Protein AF-A0A7R9XQW8-F1 (afdb_monomer)

InterPro domains:
  IPR003307 W2 domain [PF02020] (157-240)
  IPR003307 W2 domain [PS51363] (75-240)
  IPR003307 W2 domain [SM00515] (144-237)
  IPR016024 Armadillo-type fold [SSF48371] (122-235)

Mean predicted aligned error: 16.7 Å

Radius of gyration: 32.91 Å; Cα contacts (8 Å, |Δi|>4): 194; chains: 1; bounding box: 52×106×67 Å

Nearest PDB structures (foldseek):
  2ful-assembly2_B  TM=7.346E-01  e=1.668E-03  Saccharomyces cerevisiae
  8suy-assembly1_A  TM=6.085E-01  e=4.862E-01  Homo sapiens
  8by6-assembly1_A  TM=5.607E-01  e=1.430E+00  Homo sapiens
  3fex-assembly1_A  TM=5.852E-01  e=4.205E+00  Homo sapiens
  2pfd-assembly1_A  TM=1.548E-01  e=9.333E+00  Rattus norvegicus

Foldseek 3Di:
DDDDDDDDDDDDDDDDDDDDDDDDDDDDDDDDDDDPPPDPPPPPCPVVVVVVVVCVVVVVVVVVVVLVVLCVVLPLDPCLPPPDLPVLLVVLLVVCVPDPLLVSLVVLPDCVSPDPDLLVSLLSLCSSQDDLVDDVLVSCVVCVSNLCSSQVDLLNLLSNLLSLLCCCRRGNVVCLLVLLSVVVSCVVSVNHDLVSVLVSLPDLCSNVVVVDHSSSSPSSSVSNVVVNVVSVVVVVVVPD

Organism: NCBI:txid242159

pLDDT: mean 72.49, std 23.47, range [28.39, 95.38]

Secondary structure (DSSP, 8-state):
--------------------------------------------THHHHHHHHHHHHHHHHHHHHHHHHHHHHTT-----------HHHHHHHHHHTTS-HHHHHHHHTSTTT--S-HHHHHHHHHHHHS-SSS-HHHHHHHHHHHHHHH--SHHHHHHHHHHHHHHHHHT-GGGGGGHHHHHHHHHHTTSS-HHHHHHHHH-TTGGGGGT--HHHHHHHHHHHHHHHHHHHHHHHHTT-

Structure (mmCIF, N/CA/C/O backbone):
data_AF-A0A7R9XQW8-F1
#
_entry.id   AF-A0A7R9XQW8-F1
#
loop_
_atom_site.group_PDB
_atom_site.id
_atom_site.type_symbol
_atom_site.label_atom_id
_atom_site.label_alt_id
_atom_site.label_comp_id
_atom_site.label_asym_id
_atom_site.label_entity_id
_atom_site.label_seq_id
_atom_site.pdbx_PDB_ins_code
_atom_site.Cartn_x
_atom_site.Cartn_y
_atom_site.Cartn_z
_atom_site.occupancy
_atom_site.B_iso_or_equiv
_atom_site.auth_seq_id
_atom_site.auth_comp_id
_atom_site.auth_asym_id
_atom_site.auth_atom_id
_atom_site.pdbx_PDB_model_num
ATOM 1 N N . GLU A 1 1 ? 1.878 56.767 -50.837 1.00 35.06 1 GLU A N 1
ATOM 2 C CA . GLU A 1 1 ? 1.277 58.076 -51.195 1.00 35.06 1 GLU A CA 1
ATOM 3 C C . GLU A 1 1 ? -0.078 58.235 -50.512 1.00 35.06 1 GLU A C 1
ATOM 5 O O . GLU A 1 1 ? -0.664 57.206 -50.234 1.00 35.06 1 GLU A O 1
ATOM 10 N N . LYS A 1 2 ? -0.550 59.486 -50.327 1.00 34.81 2 LYS A N 1
ATOM 11 C CA . LYS A 1 2 ? -1.959 59.953 -50.178 1.00 34.81 2 LYS A CA 1
ATOM 12 C C . LYS A 1 2 ? -2.877 59.255 -49.127 1.00 34.81 2 LYS A C 1
ATOM 14 O O . LYS A 1 2 ? -3.064 58.055 -49.165 1.00 34.81 2 LYS A O 1
ATOM 19 N N . LYS A 1 3 ? -3.390 59.990 -48.116 1.00 36.09 3 LYS A N 1
ATOM 20 C CA . LYS A 1 3 ? -4.682 60.755 -48.095 1.00 36.09 3 LYS A CA 1
ATOM 21 C C . LYS A 1 3 ? -5.892 59.783 -47.975 1.00 36.09 3 LYS A C 1
ATOM 23 O O . LYS A 1 3 ? -5.973 58.877 -48.780 1.00 36.09 3 LYS A O 1
ATOM 28 N N . GLU A 1 4 ? -6.813 59.858 -47.000 1.00 42.78 4 GLU A N 1
ATOM 29 C CA . GLU A 1 4 ? -7.744 60.969 -46.705 1.00 42.78 4 GLU A CA 1
ATOM 30 C C . GLU A 1 4 ? -8.521 60.843 -45.353 1.00 42.78 4 GLU A C 1
ATOM 32 O O . GLU A 1 4 ? -8.766 59.743 -44.883 1.00 42.78 4 GLU A O 1
ATOM 37 N N . LYS A 1 5 ? -8.891 62.010 -44.775 1.00 40.22 5 LYS A N 1
ATOM 38 C CA . LYS A 1 5 ? -10.179 62.467 -44.150 1.00 40.22 5 LYS A CA 1
ATOM 39 C C . LYS A 1 5 ? -11.128 61.497 -43.380 1.00 40.22 5 LYS A C 1
ATOM 41 O O . LYS A 1 5 ? -11.460 60.447 -43.900 1.00 40.22 5 LYS A O 1
ATOM 46 N N . LYS A 1 6 ? -11.605 61.814 -42.147 1.00 37.00 6 LYS A N 1
ATOM 47 C CA . LYS A 1 6 ? -12.617 62.841 -41.675 1.00 37.00 6 LYS A CA 1
ATOM 48 C C . LYS A 1 6 ? -14.075 62.321 -41.858 1.00 37.00 6 LYS A C 1
ATOM 50 O O . LYS A 1 6 ? -14.392 61.953 -42.975 1.00 37.00 6 LYS A O 1
ATOM 55 N N . GLU A 1 7 ? -14.963 62.167 -40.855 1.00 36.59 7 GLU A N 1
ATOM 56 C CA . GLU A 1 7 ? -15.842 63.121 -40.093 1.00 36.59 7 GLU A CA 1
ATOM 57 C C . GLU A 1 7 ? -16.551 62.335 -38.942 1.00 36.59 7 GLU A C 1
ATOM 59 O O . GLU A 1 7 ? -16.686 61.127 -39.079 1.00 36.59 7 GLU A O 1
ATOM 64 N N . LYS A 1 8 ? -16.900 62.820 -37.729 1.00 32.62 8 LYS A N 1
ATOM 65 C CA . LYS A 1 8 ? -17.682 63.969 -37.172 1.00 32.62 8 LYS A CA 1
ATOM 66 C C . LYS A 1 8 ? -19.233 63.824 -37.149 1.00 32.62 8 LYS A C 1
ATOM 68 O O . LYS A 1 8 ? -19.870 64.129 -38.152 1.00 32.62 8 LYS A O 1
ATOM 73 N N . LYS A 1 9 ? -19.819 63.607 -35.949 1.00 31.62 9 LYS A N 1
ATOM 74 C CA . LYS A 1 9 ? -21.016 64.287 -35.347 1.00 31.62 9 LYS A CA 1
ATOM 75 C C . LYS A 1 9 ? -21.176 63.847 -33.861 1.00 31.62 9 LYS A C 1
ATOM 77 O O . LYS A 1 9 ? -20.866 62.698 -33.590 1.00 31.62 9 LYS A O 1
ATOM 82 N N . GLU A 1 10 ? -21.369 64.708 -32.841 1.00 30.05 10 GLU A N 1
ATOM 83 C CA . GLU A 1 10 ? -22.562 65.530 -32.453 1.00 30.05 10 GLU A CA 1
ATOM 84 C C . GLU A 1 10 ? -23.771 64.634 -32.068 1.00 30.05 10 GLU A C 1
ATOM 86 O O . GLU A 1 10 ? -24.041 63.700 -32.815 1.00 30.05 10 GLU A O 1
ATOM 91 N N . LYS A 1 11 ? -24.555 64.820 -30.984 1.00 29.20 11 LYS A N 1
ATOM 92 C CA . LYS A 1 11 ? -24.907 65.990 -30.125 1.00 29.20 11 LYS A CA 1
ATOM 93 C C . LYS A 1 11 ? -25.645 65.471 -28.847 1.00 29.20 11 LYS A C 1
ATOM 95 O O . LYS A 1 11 ? -26.125 64.342 -28.911 1.00 29.20 11 LYS A O 1
ATOM 100 N N . THR A 1 12 ? -25.758 66.138 -27.685 1.00 28.58 12 THR A N 1
ATOM 101 C CA . THR A 1 12 ? -26.791 67.129 -27.203 1.00 28.58 12 THR A CA 1
ATOM 102 C C . THR A 1 12 ? -26.648 67.097 -25.648 1.00 28.58 12 THR A C 1
ATOM 104 O O . THR A 1 12 ? -26.440 65.997 -25.141 1.00 28.58 12 THR A O 1
ATOM 107 N N . ASP A 1 13 ? -26.467 68.183 -24.874 1.00 28.39 13 ASP A N 1
ATOM 108 C CA . ASP A 1 13 ? -27.486 69.123 -24.321 1.00 28.39 13 ASP A CA 1
ATOM 109 C C . ASP A 1 13 ? -28.687 68.383 -23.664 1.00 28.39 13 ASP A C 1
ATOM 111 O O . ASP A 1 13 ? -29.192 67.434 -24.260 1.00 28.39 13 ASP A O 1
ATOM 115 N N . ASP A 1 14 ? -29.245 68.730 -22.494 1.00 29.25 14 ASP A N 1
ATOM 116 C CA . ASP A 1 14 ? -29.020 69.782 -21.472 1.00 29.25 14 ASP A CA 1
ATOM 117 C C . ASP A 1 14 ? -29.870 69.408 -20.219 1.00 29.25 14 ASP A C 1
ATOM 119 O O . ASP A 1 14 ? -30.918 68.798 -20.428 1.00 29.25 14 ASP A O 1
ATOM 123 N N . ASP A 1 15 ? -29.439 69.707 -18.977 1.00 31.86 15 ASP A N 1
ATOM 124 C CA . ASP A 1 15 ? -30.287 70.106 -17.811 1.00 31.86 15 ASP A CA 1
ATOM 125 C C . ASP A 1 15 ? -29.434 70.319 -16.528 1.00 31.86 15 ASP A C 1
ATOM 127 O O . ASP A 1 15 ? -28.489 69.577 -16.250 1.00 31.86 15 ASP A O 1
ATOM 131 N N . ALA A 1 16 ? -29.791 71.316 -15.716 1.00 29.80 16 ALA A N 1
ATOM 132 C CA . ALA A 1 16 ? -29.213 71.654 -14.399 1.00 29.80 16 ALA A CA 1
ATOM 133 C C . ALA A 1 16 ? -30.374 72.129 -13.473 1.00 29.80 16 ALA A C 1
ATOM 135 O O . ALA A 1 16 ? -31.521 71.986 -13.894 1.00 29.80 16 ALA A O 1
ATOM 136 N N . PRO A 1 17 ? -30.202 72.785 -12.297 1.00 46.72 17 PRO A N 1
ATOM 137 C CA . PRO A 1 17 ? -29.051 72.972 -11.394 1.00 46.72 17 PRO A CA 1
ATOM 138 C C . PRO A 1 17 ? -29.414 72.727 -9.888 1.00 46.72 17 PRO A C 1
ATOM 140 O O . PRO A 1 17 ? -30.501 72.244 -9.589 1.00 46.72 17 PRO A O 1
ATOM 143 N N . ALA A 1 18 ? -28.554 73.199 -8.959 1.00 29.17 18 ALA A N 1
ATOM 144 C CA . ALA A 1 18 ? -28.833 73.467 -7.522 1.00 29.17 18 ALA A CA 1
ATOM 145 C C . ALA A 1 18 ? -29.045 72.211 -6.622 1.00 29.17 18 ALA A C 1
ATOM 147 O O . ALA A 1 18 ? -29.408 71.155 -7.119 1.00 29.17 18 ALA A O 1
ATOM 148 N N . GLU A 1 19 ? -28.804 72.145 -5.305 1.00 32.59 19 GLU A N 1
ATOM 149 C CA . GLU A 1 19 ? -28.314 73.028 -4.217 1.00 32.59 19 GLU A CA 1
ATOM 150 C C . GLU A 1 19 ? -27.405 72.164 -3.294 1.00 32.59 19 GLU A C 1
ATOM 152 O O . GLU A 1 19 ? -27.526 70.941 -3.324 1.00 32.59 19 GLU A O 1
ATOM 157 N N . ALA A 1 20 ? -26.554 72.634 -2.371 1.00 33.59 20 ALA A N 1
ATOM 158 C CA . ALA A 1 20 ? -25.870 73.910 -2.087 1.00 33.59 20 ALA A CA 1
ATOM 159 C C . ALA A 1 20 ? -24.799 73.622 -0.992 1.00 33.59 20 ALA A C 1
ATOM 161 O O . ALA A 1 20 ? -24.906 72.602 -0.308 1.00 33.59 20 ALA A O 1
ATOM 162 N N . GLY A 1 21 ? -23.788 74.482 -0.772 1.00 31.05 21 GLY A N 1
ATOM 163 C CA . GLY A 1 21 ? -22.757 74.188 0.245 1.00 31.05 21 GLY A CA 1
ATOM 164 C C . GLY A 1 21 ? -21.550 75.128 0.316 1.00 31.05 21 GLY A C 1
ATOM 165 O O . GLY A 1 21 ? -20.463 74.742 -0.082 1.00 31.05 21 GLY A O 1
ATOM 166 N N . ASP A 1 22 ? -21.782 76.319 0.869 1.00 29.89 22 ASP A N 1
ATOM 167 C CA . ASP A 1 22 ? -20.822 77.248 1.490 1.00 29.89 22 ASP A CA 1
ATOM 168 C C . ASP A 1 22 ? -19.562 77.705 0.721 1.00 29.89 22 ASP A C 1
ATOM 170 O O . ASP A 1 22 ? -18.616 76.965 0.455 1.00 29.89 22 ASP A O 1
ATOM 174 N N . ALA A 1 23 ? -19.515 79.015 0.476 1.00 32.12 23 ALA A N 1
ATOM 175 C CA . ALA A 1 23 ? -18.288 79.741 0.206 1.00 32.12 23 ALA A CA 1
ATOM 176 C C . ALA A 1 23 ? -18.082 80.767 1.322 1.00 32.12 23 ALA A C 1
ATOM 178 O O . ALA A 1 23 ? -18.916 81.657 1.500 1.00 32.12 23 ALA A O 1
ATOM 179 N N . SER A 1 24 ? -16.927 80.730 1.983 1.00 33.44 24 SER A N 1
ATOM 180 C CA . SER A 1 24 ? -16.401 81.908 2.663 1.00 33.44 24 SER A CA 1
ATOM 181 C C . SER A 1 24 ? -14.887 81.969 2.529 1.00 33.44 24 SER A C 1
ATOM 183 O O . SER A 1 24 ? -14.183 80.977 2.705 1.00 33.44 24 SER A O 1
ATOM 185 N N . SER A 1 25 ? -14.395 83.146 2.152 1.00 30.80 25 SER A N 1
ATOM 186 C CA . SER A 1 25 ? -12.995 83.403 1.836 1.00 30.80 25 SER A CA 1
ATOM 187 C C . SER A 1 25 ? -12.430 84.455 2.783 1.00 30.80 25 SER A C 1
ATOM 189 O O . SER A 1 25 ? -13.055 85.492 2.985 1.00 30.80 25 SER A O 1
ATOM 191 N N . ALA A 1 26 ? -11.211 84.186 3.256 1.00 34.75 26 ALA A N 1
ATOM 192 C CA . ALA A 1 26 ? -10.233 85.129 3.797 1.00 34.75 26 ALA A CA 1
ATOM 193 C C . ALA A 1 26 ? -10.586 85.953 5.057 1.00 34.75 26 ALA A C 1
ATOM 195 O O . ALA A 1 26 ? -11.311 86.941 4.995 1.00 34.75 26 ALA A O 1
ATOM 196 N N . SER A 1 27 ? -9.829 85.700 6.134 1.00 30.94 27 SER A N 1
ATOM 197 C CA . SER A 1 27 ? -8.947 86.739 6.699 1.00 30.94 27 SER A CA 1
ATOM 198 C C . SER A 1 27 ? -7.826 86.149 7.572 1.00 30.94 27 SER A C 1
ATOM 200 O O . SER A 1 27 ? -8.098 85.608 8.635 1.00 30.94 27 SER A O 1
ATOM 202 N N . GLU A 1 28 ? -6.593 86.296 7.083 1.00 36.53 28 GLU A N 1
ATOM 203 C CA . GLU A 1 28 ? -5.334 86.620 7.785 1.00 36.53 28 GLU A CA 1
ATOM 204 C C . GLU A 1 28 ? -4.929 85.989 9.145 1.00 36.53 28 GLU A C 1
ATOM 206 O O . GLU A 1 28 ? -5.627 86.073 10.148 1.00 36.53 28 GLU A O 1
ATOM 211 N N . ALA A 1 29 ? -3.646 85.593 9.170 1.00 38.97 29 ALA A N 1
ATOM 212 C CA . ALA A 1 29 ? -2.700 85.617 10.296 1.00 38.97 29 ALA A CA 1
ATOM 213 C C . ALA A 1 29 ? -2.856 84.619 11.467 1.00 38.97 29 ALA A C 1
ATOM 215 O O . ALA A 1 29 ? -3.529 84.891 12.459 1.00 38.97 29 ALA A O 1
ATOM 216 N N . ALA A 1 30 ? -2.020 83.575 11.437 1.00 34.34 30 ALA A N 1
ATOM 217 C CA . ALA A 1 30 ? -1.249 83.112 12.595 1.00 34.34 30 ALA A CA 1
ATOM 218 C C . ALA A 1 30 ? 0.060 82.439 12.127 1.00 34.34 30 ALA A C 1
ATOM 220 O O . ALA A 1 30 ? 0.171 82.035 10.971 1.00 34.34 30 ALA A O 1
ATOM 221 N N . ASP A 1 31 ? 1.036 82.409 13.029 1.00 37.50 31 ASP A N 1
ATOM 222 C CA . ASP A 1 31 ? 2.363 81.782 12.919 1.00 37.50 31 ASP A CA 1
ATOM 223 C C . ASP A 1 31 ? 2.306 80.309 13.402 1.00 37.50 31 ASP A C 1
ATOM 225 O O . ASP A 1 31 ? 1.300 79.928 14.005 1.00 37.50 31 ASP A O 1
ATOM 229 N N . ASP A 1 32 ? 3.414 79.569 13.240 1.00 35.34 32 ASP A N 1
ATOM 230 C CA . ASP A 1 32 ? 3.748 78.258 13.866 1.00 35.34 32 ASP A CA 1
ATOM 231 C C . ASP A 1 32 ? 3.328 76.934 13.152 1.00 35.34 32 ASP A C 1
ATOM 233 O O . ASP A 1 32 ? 2.209 76.795 12.666 1.00 35.34 32 ASP A O 1
ATOM 237 N N . ASP A 1 33 ? 4.288 75.987 13.120 1.00 38.09 33 ASP A N 1
ATOM 238 C CA . ASP A 1 33 ? 4.287 74.536 12.785 1.00 38.09 33 ASP A CA 1
ATOM 239 C C . ASP A 1 33 ? 3.417 73.948 11.637 1.00 38.09 33 ASP A C 1
ATOM 241 O O . ASP A 1 33 ? 2.191 73.892 11.710 1.00 38.09 33 ASP A O 1
ATOM 245 N N . ASP A 1 34 ? 4.050 73.335 10.617 1.00 39.16 34 ASP A N 1
ATOM 246 C CA . ASP A 1 34 ? 4.456 71.902 10.634 1.00 39.16 34 ASP A CA 1
ATOM 247 C C . ASP A 1 34 ? 5.062 71.450 9.270 1.00 39.16 34 ASP A C 1
ATOM 249 O O . ASP A 1 34 ? 4.720 71.975 8.206 1.00 39.16 34 ASP A O 1
ATOM 253 N N . ASP A 1 35 ? 5.974 70.471 9.276 1.00 45.62 35 ASP A N 1
AT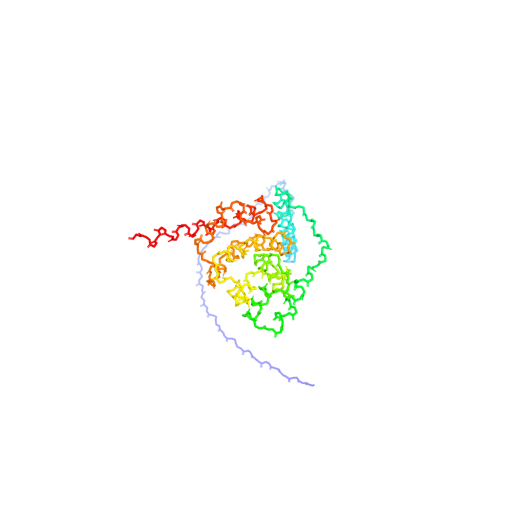OM 254 C CA . ASP A 1 35 ? 6.677 69.957 8.079 1.00 45.62 35 ASP A CA 1
ATOM 255 C C . ASP A 1 35 ? 5.803 68.945 7.287 1.00 45.62 35 ASP A C 1
ATOM 257 O O . ASP A 1 35 ? 5.986 67.725 7.370 1.00 45.62 35 ASP A O 1
ATOM 261 N N . GLU A 1 36 ? 4.845 69.423 6.477 1.00 40.94 36 GLU A N 1
ATOM 262 C CA . GLU A 1 36 ? 3.980 68.536 5.670 1.00 40.94 36 GLU A CA 1
ATOM 263 C C . GLU A 1 36 ? 4.719 67.916 4.459 1.00 40.94 36 GLU A C 1
ATOM 265 O O . GLU A 1 36 ? 4.619 68.343 3.301 1.00 40.94 36 GLU A O 1
ATOM 270 N N . VAL A 1 37 ? 5.473 66.845 4.727 1.00 52.88 37 VAL A N 1
ATOM 271 C CA . VAL A 1 37 ? 6.130 66.028 3.700 1.00 52.88 37 VAL A CA 1
ATOM 272 C C . VAL A 1 37 ? 5.089 65.264 2.880 1.00 52.88 37 VAL A C 1
ATOM 274 O O . VAL A 1 37 ? 4.521 64.255 3.293 1.00 52.88 37 VAL A O 1
ATOM 277 N N . GLN A 1 38 ? 4.912 65.724 1.649 1.00 44.78 38 GLN A N 1
ATOM 278 C CA . GLN A 1 38 ? 4.101 65.125 0.591 1.00 44.78 38 GLN A CA 1
ATOM 279 C C . GLN A 1 38 ? 4.602 63.723 0.166 1.00 44.78 38 GLN A C 1
ATOM 281 O O . GLN A 1 38 ? 5.351 63.566 -0.800 1.00 44.78 38 GLN A O 1
ATOM 286 N N . TRP A 1 39 ? 4.149 62.678 0.870 1.00 54.09 39 TRP A N 1
ATOM 287 C CA . TRP A 1 39 ? 4.403 61.269 0.534 1.00 54.09 39 TRP A CA 1
ATOM 288 C C . TRP A 1 39 ? 3.517 60.772 -0.618 1.00 54.09 39 TRP A C 1
ATOM 290 O O . TRP A 1 39 ? 2.503 60.103 -0.421 1.00 54.09 39 TRP A O 1
ATOM 300 N N . ALA A 1 40 ? 3.938 61.049 -1.852 1.00 47.16 40 ALA A N 1
ATOM 301 C CA . ALA A 1 40 ? 3.401 60.386 -3.036 1.00 47.16 40 ALA A CA 1
ATOM 302 C C . ALA A 1 40 ? 3.925 58.937 -3.134 1.00 47.16 40 ALA A C 1
ATOM 304 O O . ALA A 1 40 ? 4.942 58.668 -3.774 1.00 47.16 40 ALA A O 1
ATOM 305 N N . THR A 1 41 ? 3.234 57.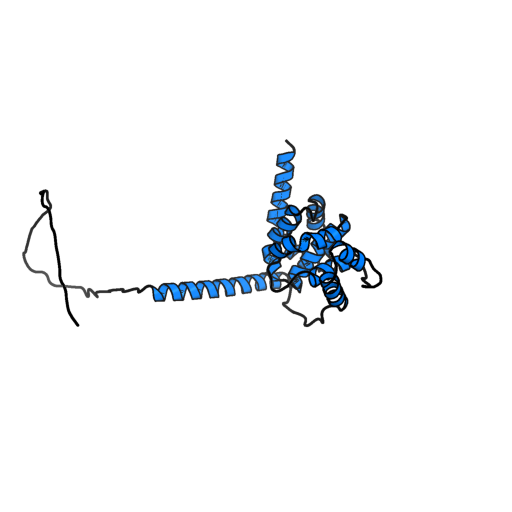984 -2.505 1.00 48.91 41 THR A N 1
ATOM 306 C CA . THR A 1 41 ? 3.529 56.547 -2.635 1.00 48.91 41 THR A CA 1
ATOM 307 C C . THR A 1 41 ? 2.963 55.980 -3.941 1.00 48.91 41 THR A C 1
ATOM 309 O O . THR A 1 41 ? 1.922 55.326 -3.957 1.00 48.91 41 THR A O 1
ATOM 312 N N . ASP A 1 42 ? 3.687 56.174 -5.050 1.00 41.59 42 ASP A N 1
ATOM 313 C CA . ASP A 1 42 ? 3.527 55.316 -6.232 1.00 41.59 42 ASP A CA 1
ATOM 314 C C . ASP A 1 42 ? 4.030 53.904 -5.888 1.00 41.59 42 ASP A C 1
ATOM 316 O O . ASP A 1 42 ? 5.206 53.566 -6.024 1.00 41.59 42 ASP A O 1
ATOM 320 N N . THR A 1 43 ? 3.133 53.069 -5.366 1.00 54.72 43 THR A N 1
ATOM 321 C CA . THR A 1 43 ? 3.378 51.643 -5.128 1.00 54.72 43 THR A CA 1
ATOM 322 C C . THR A 1 43 ? 3.029 50.843 -6.377 1.00 54.72 43 THR A C 1
ATOM 324 O O . THR A 1 43 ? 2.111 50.020 -6.400 1.00 54.72 43 THR A O 1
ATOM 327 N N . SER A 1 44 ? 3.796 51.075 -7.443 1.00 51.31 44 SER A N 1
ATOM 328 C CA . SER A 1 44 ? 3.679 50.337 -8.698 1.00 51.31 44 SER A CA 1
ATOM 329 C C . SER A 1 44 ? 3.745 48.817 -8.449 1.00 51.31 44 SER A C 1
ATOM 331 O O . SER A 1 44 ? 4.632 48.297 -7.766 1.00 51.31 44 SER A O 1
ATOM 333 N N . ALA A 1 45 ? 2.778 48.085 -9.016 1.00 53.69 45 ALA A N 1
ATOM 334 C CA . ALA A 1 45 ? 2.375 46.725 -8.618 1.00 53.69 45 ALA A CA 1
ATOM 335 C C . ALA A 1 45 ? 3.414 45.588 -8.813 1.00 53.69 45 ALA A C 1
ATOM 337 O O . ALA A 1 45 ? 3.082 44.409 -8.675 1.00 53.69 45 ALA A O 1
ATOM 338 N N . ALA A 1 46 ? 4.671 45.911 -9.123 1.00 52.09 46 ALA A N 1
ATOM 339 C CA . ALA A 1 46 ? 5.775 44.958 -9.226 1.00 52.09 46 ALA A CA 1
ATOM 340 C C . ALA A 1 46 ? 6.298 44.507 -7.846 1.00 52.09 46 ALA A C 1
ATOM 342 O O . ALA A 1 46 ? 6.541 43.319 -7.639 1.00 52.09 46 ALA A O 1
ATOM 343 N N . ALA A 1 47 ? 6.403 45.421 -6.872 1.00 46.94 47 ALA A N 1
ATOM 344 C CA . ALA A 1 47 ? 6.968 45.116 -5.550 1.00 46.94 47 ALA A CA 1
ATOM 345 C C . ALA A 1 47 ? 6.056 44.231 -4.674 1.00 46.94 47 ALA A C 1
ATOM 347 O O . ALA A 1 47 ? 6.539 43.499 -3.810 1.00 46.94 47 ALA A O 1
ATOM 348 N N . ALA A 1 48 ? 4.739 44.263 -4.905 1.00 51.09 48 ALA A N 1
ATOM 349 C CA . ALA A 1 48 ? 3.791 43.362 -4.248 1.00 51.09 48 ALA A CA 1
ATOM 350 C C . ALA A 1 48 ? 3.904 41.922 -4.781 1.00 51.09 48 ALA A C 1
ATOM 352 O O . ALA A 1 48 ? 3.811 40.971 -4.010 1.00 51.09 48 ALA A O 1
ATOM 353 N N . LYS A 1 49 ? 4.172 41.752 -6.086 1.00 52.53 49 LYS A N 1
ATOM 354 C CA . LYS A 1 49 ? 4.395 40.428 -6.685 1.00 52.53 49 LYS A CA 1
ATOM 355 C C . LYS A 1 49 ? 5.709 39.799 -6.233 1.00 52.53 49 LYS A C 1
ATOM 357 O O . LYS A 1 49 ? 5.718 38.602 -5.992 1.00 52.53 49 LYS A O 1
ATOM 362 N N . ALA A 1 50 ? 6.774 40.587 -6.061 1.00 51.75 50 ALA A N 1
ATOM 363 C CA . ALA A 1 50 ? 8.030 40.092 -5.494 1.00 51.75 50 ALA A CA 1
ATOM 364 C C . ALA A 1 50 ? 7.811 39.477 -4.098 1.00 51.75 50 ALA A C 1
ATOM 366 O O . ALA A 1 50 ? 8.132 38.311 -3.900 1.00 51.75 50 ALA A O 1
ATOM 367 N N . ARG A 1 51 ? 7.127 40.194 -3.192 1.00 55.56 51 ARG A N 1
ATOM 368 C CA . ARG A 1 51 ? 6.780 39.665 -1.859 1.00 55.56 51 ARG A CA 1
ATOM 369 C C . ARG A 1 51 ? 5.846 38.455 -1.898 1.00 55.56 51 ARG A C 1
ATOM 371 O O . ARG A 1 51 ? 5.994 37.565 -1.074 1.00 55.56 51 ARG A O 1
ATOM 378 N N . ALA A 1 52 ? 4.896 38.408 -2.832 1.00 51.69 52 ALA A N 1
ATOM 379 C CA . ALA A 1 52 ? 4.027 37.242 -2.992 1.00 51.69 52 ALA A CA 1
ATOM 380 C C . ALA A 1 52 ? 4.806 36.004 -3.472 1.00 51.69 52 ALA A C 1
ATOM 382 O O . ALA A 1 52 ? 4.533 34.903 -3.011 1.00 51.69 52 ALA A O 1
ATOM 383 N N . ILE A 1 53 ? 5.786 36.180 -4.366 1.00 51.66 53 ILE A N 1
ATOM 384 C CA . ILE A 1 53 ? 6.666 35.098 -4.832 1.00 51.66 53 ILE A CA 1
ATOM 385 C C . ILE A 1 53 ? 7.591 34.643 -3.696 1.00 51.66 53 ILE A C 1
ATOM 387 O O . ILE A 1 53 ? 7.672 33.444 -3.457 1.00 51.66 53 ILE A O 1
ATOM 391 N N . GLU A 1 54 ? 8.201 35.573 -2.952 1.00 53.44 54 GLU A N 1
ATOM 392 C CA . GLU A 1 54 ? 9.018 35.251 -1.772 1.00 53.44 54 GLU A CA 1
ATOM 393 C C . GLU A 1 54 ? 8.200 34.495 -0.712 1.00 53.44 54 GLU A C 1
ATOM 395 O O . GLU A 1 54 ? 8.621 33.431 -0.276 1.00 53.44 54 GLU A O 1
ATOM 400 N N . GLN A 1 55 ? 6.981 34.940 -0.380 1.00 50.25 55 GLN A N 1
ATOM 401 C CA . GLN A 1 55 ? 6.106 34.225 0.564 1.00 50.25 55 GLN A CA 1
ATOM 402 C C . GLN A 1 55 ? 5.590 32.873 0.048 1.00 50.25 55 GLN A C 1
ATOM 404 O O . GLN A 1 55 ? 5.290 31.998 0.857 1.00 50.25 55 GLN A O 1
ATOM 409 N N . LEU A 1 56 ? 5.508 32.664 -1.270 1.00 48.22 56 LEU A N 1
ATOM 410 C CA . LEU A 1 56 ? 5.229 31.346 -1.849 1.00 48.22 56 LEU A CA 1
ATOM 411 C C . LEU A 1 56 ? 6.448 30.415 -1.732 1.00 48.22 56 LEU A C 1
ATOM 413 O O . LEU A 1 56 ? 6.275 29.236 -1.432 1.00 48.22 56 LEU A O 1
ATOM 417 N N . THR A 1 57 ? 7.673 30.929 -1.900 1.00 53.03 57 THR A N 1
ATOM 418 C CA . THR A 1 57 ? 8.904 30.138 -1.725 1.00 53.03 57 THR A CA 1
ATOM 419 C C . THR A 1 57 ? 9.258 29.882 -0.260 1.00 53.03 57 THR A C 1
ATOM 421 O O . THR A 1 57 ? 9.598 28.753 0.073 1.00 53.03 57 THR A O 1
ATOM 424 N N . ASP A 1 58 ? 9.102 30.864 0.632 1.00 50.34 58 ASP A N 1
ATOM 425 C CA . ASP A 1 58 ? 9.233 30.683 2.085 1.00 50.34 58 ASP A CA 1
ATOM 426 C C . ASP A 1 58 ? 8.104 29.804 2.634 1.00 50.34 58 ASP A C 1
ATOM 428 O O . ASP A 1 58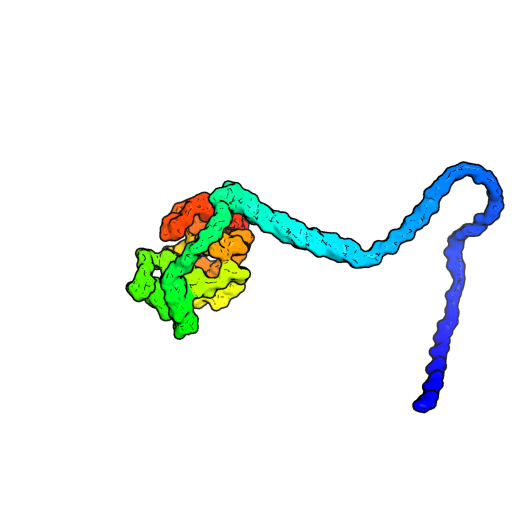 ? 8.329 28.996 3.528 1.00 50.34 58 ASP A O 1
ATOM 432 N N . GLY A 1 59 ? 6.893 29.898 2.074 1.00 49.56 59 GLY A N 1
ATOM 433 C CA . GLY A 1 59 ? 5.786 28.998 2.395 1.00 49.56 59 GLY A CA 1
ATOM 434 C C . GLY A 1 59 ? 6.093 27.546 2.026 1.00 49.56 59 GLY A C 1
ATOM 435 O O . GLY A 1 59 ? 5.838 26.652 2.830 1.00 49.56 59 GLY A O 1
ATOM 436 N N . ALA A 1 60 ? 6.696 27.308 0.857 1.00 48.97 60 ALA A N 1
ATOM 437 C CA . ALA A 1 60 ? 7.158 25.983 0.448 1.00 48.97 60 ALA A CA 1
ATOM 438 C C . ALA A 1 60 ? 8.340 25.490 1.305 1.00 48.97 60 ALA A C 1
ATOM 440 O O . ALA A 1 60 ? 8.301 24.367 1.800 1.00 48.97 60 ALA A O 1
ATOM 441 N N . ALA A 1 61 ? 9.345 26.335 1.557 1.00 45.06 61 ALA A N 1
ATOM 442 C CA . ALA A 1 61 ? 10.492 25.997 2.401 1.00 45.06 61 ALA A CA 1
ATOM 443 C C . ALA A 1 61 ? 10.069 25.676 3.844 1.00 45.06 61 ALA A C 1
ATOM 445 O O . ALA A 1 61 ? 10.483 24.658 4.393 1.00 45.06 61 ALA A O 1
ATOM 446 N N . ASN A 1 62 ? 9.176 26.480 4.429 1.00 43.38 62 ASN A N 1
ATOM 447 C CA . ASN A 1 62 ? 8.618 26.241 5.758 1.00 43.38 62 ASN A CA 1
ATOM 448 C C . ASN A 1 62 ? 7.654 25.039 5.785 1.00 43.38 62 ASN A C 1
ATOM 450 O O . ASN A 1 62 ? 7.510 24.375 6.806 1.00 43.38 62 ASN A O 1
ATOM 454 N N . MET A 1 63 ? 6.995 24.713 4.668 1.00 45.72 63 MET A N 1
ATOM 455 C CA . MET A 1 63 ? 6.201 23.486 4.563 1.00 45.72 63 MET A CA 1
ATOM 456 C C . MET A 1 63 ? 7.091 22.240 4.533 1.00 45.72 63 MET A C 1
ATOM 458 O O . MET A 1 63 ? 6.727 21.260 5.186 1.00 45.72 63 MET A O 1
ATOM 462 N N . VAL A 1 64 ? 8.232 22.289 3.830 1.00 49.88 64 VAL A N 1
ATOM 463 C CA . VAL A 1 64 ? 9.252 21.225 3.777 1.00 49.88 64 VAL A CA 1
ATOM 464 C C . VAL A 1 64 ? 9.921 21.045 5.137 1.00 49.88 64 VAL A C 1
ATOM 466 O O . VAL A 1 64 ? 9.940 19.923 5.637 1.00 49.88 64 VAL A O 1
ATOM 469 N N . THR A 1 65 ? 10.363 22.115 5.808 1.00 49.44 65 THR A N 1
ATOM 470 C CA . THR A 1 65 ? 10.907 21.985 7.172 1.00 49.44 65 THR A CA 1
ATOM 471 C C . THR A 1 65 ? 9.864 21.458 8.154 1.00 49.44 65 THR A C 1
ATOM 473 O O . THR A 1 65 ? 10.215 20.652 8.996 1.00 49.44 65 THR A O 1
ATOM 476 N N . VAL A 1 66 ? 8.573 21.781 8.011 1.00 46.91 66 VAL A N 1
ATOM 477 C CA . VAL A 1 66 ? 7.490 21.181 8.824 1.00 46.91 66 VAL A CA 1
ATOM 478 C C . VAL A 1 66 ? 7.066 19.776 8.333 1.00 46.91 66 VAL A C 1
ATOM 480 O O . VAL A 1 66 ? 6.261 19.111 8.984 1.00 46.91 66 VAL A O 1
ATOM 483 N N . VAL A 1 67 ? 7.543 19.269 7.183 1.00 49.56 67 VAL A N 1
ATOM 484 C CA . VAL A 1 67 ? 7.578 17.805 6.942 1.00 49.56 67 VAL A CA 1
ATOM 485 C C . VAL A 1 67 ? 8.710 17.226 7.786 1.00 49.56 67 VAL A C 1
ATOM 487 O O . VAL A 1 67 ? 8.448 16.380 8.634 1.00 49.56 67 VAL A O 1
ATOM 490 N N . ALA A 1 68 ? 9.928 17.740 7.594 1.00 48.88 68 ALA A N 1
ATOM 491 C CA . ALA A 1 68 ? 11.146 17.230 8.209 1.00 48.88 68 ALA A CA 1
ATOM 492 C C . ALA A 1 68 ? 11.088 17.228 9.744 1.00 48.88 68 ALA A C 1
ATOM 494 O O . ALA A 1 68 ? 11.433 16.229 10.346 1.00 48.88 68 ALA A O 1
ATOM 495 N N . ASP A 1 69 ? 10.567 18.274 10.387 1.00 44.50 69 ASP A N 1
ATOM 496 C CA . ASP A 1 69 ? 10.442 18.369 11.852 1.00 44.50 69 ASP A CA 1
ATOM 497 C C . ASP A 1 69 ? 9.472 17.308 12.411 1.00 44.50 69 ASP A C 1
ATOM 499 O O . ASP A 1 69 ? 9.693 16.740 13.476 1.00 44.50 69 ASP A O 1
ATOM 503 N N . LYS A 1 70 ? 8.426 16.961 11.645 1.00 48.75 70 LYS A N 1
ATOM 504 C CA . LYS A 1 70 ? 7.434 15.937 12.015 1.00 48.75 70 LYS A CA 1
ATOM 505 C C . LYS A 1 70 ? 7.883 14.507 11.687 1.00 48.75 70 LYS A C 1
ATOM 507 O O . LYS A 1 70 ? 7.452 13.583 12.370 1.00 48.75 70 LYS A O 1
ATOM 512 N N . MET A 1 71 ? 8.734 14.337 10.673 1.00 49.12 71 MET A N 1
ATOM 513 C CA . MET A 1 71 ? 9.474 13.094 10.409 1.00 49.12 71 MET A CA 1
ATOM 514 C C . MET A 1 71 ? 10.573 12.884 11.470 1.00 49.12 71 MET A C 1
ATOM 516 O O . MET A 1 71 ? 10.721 11.786 11.997 1.00 49.12 71 MET A O 1
ATOM 520 N N . ALA A 1 72 ? 11.270 13.950 11.877 1.00 46.69 72 ALA A N 1
ATOM 521 C CA . ALA A 1 72 ? 12.337 13.930 12.876 1.00 46.69 72 ALA A CA 1
ATOM 522 C C . ALA A 1 72 ? 11.824 13.694 14.308 1.00 46.69 72 ALA A C 1
ATOM 524 O O . ALA A 1 72 ? 12.451 12.947 15.054 1.00 46.69 72 ALA A O 1
ATOM 525 N N . ASP A 1 73 ? 10.660 14.239 14.688 1.00 45.59 73 ASP A N 1
ATOM 526 C CA . ASP A 1 73 ? 9.977 13.888 15.951 1.00 45.59 73 ASP A CA 1
ATOM 527 C C . ASP A 1 73 ? 9.541 12.404 15.974 1.00 45.59 73 ASP A C 1
ATOM 529 O O . ASP A 1 73 ? 9.480 11.777 17.032 1.00 45.59 73 ASP A O 1
ATOM 533 N N . ALA A 1 74 ? 9.325 11.804 14.794 1.00 49.81 74 ALA A N 1
ATOM 534 C CA . ALA A 1 74 ? 9.115 10.366 14.610 1.00 49.81 74 ALA A CA 1
ATOM 535 C C . ALA A 1 74 ? 10.421 9.552 14.443 1.00 49.81 74 ALA A C 1
ATOM 537 O O . ALA A 1 74 ? 10.347 8.335 14.285 1.00 49.81 74 ALA A O 1
ATOM 538 N N . ALA A 1 75 ? 11.595 10.195 14.518 1.00 42.06 75 ALA A N 1
ATOM 539 C CA . ALA A 1 75 ? 12.923 9.615 14.289 1.00 42.06 75 ALA A CA 1
ATOM 540 C C . ALA A 1 75 ? 13.108 8.922 12.921 1.00 42.06 75 ALA A C 1
ATOM 542 O O . ALA A 1 75 ? 13.874 7.969 12.803 1.00 42.06 75 ALA A O 1
ATOM 543 N N . ILE A 1 76 ? 12.431 9.426 11.887 1.00 48.88 76 ILE A N 1
ATOM 544 C CA . ILE A 1 76 ? 12.704 9.084 10.490 1.00 48.88 76 ILE A CA 1
ATOM 545 C C . ILE A 1 76 ? 13.792 10.056 10.021 1.00 48.88 76 ILE A C 1
ATOM 547 O O . ILE A 1 76 ? 13.497 11.190 9.631 1.00 48.88 76 ILE A O 1
ATOM 551 N N . GLU A 1 77 ? 15.058 9.652 10.154 1.00 43.44 77 GLU A N 1
ATOM 552 C CA . GLU A 1 77 ? 16.151 10.349 9.472 1.00 43.44 77 GLU A CA 1
ATOM 553 C C . GLU A 1 77 ? 15.964 10.185 7.959 1.00 43.44 77 GLU A C 1
ATOM 555 O O . GLU A 1 77 ? 15.623 9.106 7.482 1.00 43.44 77 GLU A O 1
ATOM 560 N N . ASP A 1 78 ? 16.205 11.264 7.213 1.00 44.38 78 ASP A N 1
ATOM 561 C CA . ASP A 1 78 ? 16.274 11.282 5.746 1.00 44.38 78 ASP A CA 1
ATOM 562 C C . ASP A 1 78 ? 17.582 10.614 5.276 1.00 44.38 78 ASP A C 1
ATOM 564 O O . ASP A 1 78 ? 18.373 11.179 4.520 1.00 44.38 78 ASP A O 1
ATOM 568 N N . GLU A 1 79 ? 17.840 9.396 5.764 1.00 40.19 79 GLU A N 1
ATOM 569 C CA . GLU A 1 79 ? 18.713 8.456 5.077 1.00 40.19 79 GLU A CA 1
ATOM 570 C C . GLU A 1 79 ? 17.927 7.935 3.872 1.00 40.19 79 GLU A C 1
ATOM 572 O O . GLU A 1 79 ? 17.414 6.818 3.864 1.00 40.19 79 GLU A O 1
ATOM 577 N N . SER A 1 80 ? 17.860 8.775 2.832 1.00 42.78 80 SER A N 1
ATOM 578 C CA . SER A 1 80 ? 17.665 8.338 1.451 1.00 42.78 80 SER A CA 1
ATOM 579 C C . SER A 1 80 ? 18.851 7.443 1.086 1.00 42.78 80 SER A C 1
ATOM 581 O O . SER A 1 80 ? 19.802 7.864 0.423 1.00 42.78 80 SER A O 1
ATOM 583 N N . SER A 1 81 ? 18.813 6.221 1.611 1.00 41.72 81 SER A N 1
ATOM 584 C CA . SER A 1 81 ? 19.768 5.157 1.372 1.00 41.72 81 SER A CA 1
ATOM 585 C C . SER A 1 81 ? 19.854 4.970 -0.139 1.00 41.72 81 SER A C 1
ATOM 587 O O . SER A 1 81 ? 18.833 4.762 -0.793 1.00 41.72 81 SER A O 1
ATOM 589 N N . GLU A 1 82 ? 21.057 5.056 -0.716 1.00 46.03 82 GLU A N 1
ATOM 590 C CA . GLU A 1 82 ? 21.307 4.688 -2.119 1.00 46.03 82 GLU A CA 1
ATOM 591 C C . GLU A 1 82 ? 21.242 3.150 -2.268 1.00 46.03 82 GLU A C 1
ATOM 593 O O . GLU A 1 82 ? 22.160 2.506 -2.782 1.00 46.03 82 GLU A O 1
ATOM 598 N N . GLU A 1 83 ? 20.175 2.544 -1.746 1.00 53.44 83 GLU A N 1
ATOM 599 C CA . GLU A 1 83 ? 19.884 1.127 -1.848 1.00 53.44 83 GLU A CA 1
ATOM 600 C C . GLU A 1 83 ? 19.583 0.803 -3.308 1.00 53.44 83 GLU A C 1
ATOM 602 O O . GLU A 1 83 ? 18.650 1.329 -3.915 1.00 53.44 83 GLU A O 1
ATOM 607 N N . GLU A 1 84 ? 20.430 -0.048 -3.896 1.00 60.56 84 GLU A N 1
ATOM 608 C CA . GLU A 1 84 ? 20.212 -0.555 -5.246 1.00 60.56 84 GLU A CA 1
ATOM 609 C C . GLU A 1 84 ? 18.831 -1.222 -5.300 1.00 60.56 84 GLU A C 1
ATOM 611 O O . GLU A 1 84 ? 18.623 -2.254 -4.660 1.00 60.56 84 GLU A O 1
ATOM 616 N N . GLU A 1 85 ? 17.913 -0.622 -6.069 1.00 69.56 85 GLU A N 1
ATOM 617 C CA . GLU A 1 85 ? 16.542 -1.094 -6.295 1.00 69.56 85 GLU A CA 1
ATOM 618 C C . GLU A 1 85 ? 16.496 -2.629 -6.403 1.00 69.56 85 GLU A C 1
ATOM 620 O O . GLU A 1 85 ? 17.199 -3.199 -7.251 1.00 69.56 85 GLU A O 1
ATOM 625 N N . ASP A 1 86 ? 15.683 -3.304 -5.568 1.00 82.50 86 ASP A N 1
ATOM 626 C CA . ASP A 1 86 ? 15.702 -4.773 -5.499 1.00 82.50 86 ASP A CA 1
ATOM 627 C C . ASP A 1 86 ? 15.529 -5.345 -6.924 1.00 82.50 86 ASP A C 1
ATOM 629 O O . ASP A 1 86 ? 14.581 -4.998 -7.643 1.00 82.50 86 ASP A O 1
ATOM 633 N N . PRO A 1 87 ? 16.421 -6.250 -7.377 1.00 86.44 87 PRO A N 1
ATOM 634 C CA . PRO A 1 87 ? 16.372 -6.810 -8.725 1.00 86.44 87 PRO A CA 1
ATOM 635 C C . PRO A 1 87 ? 15.048 -7.522 -9.066 1.00 86.44 87 PRO A C 1
ATOM 637 O O . PRO A 1 87 ? 14.827 -7.864 -10.232 1.00 86.44 87 PRO A O 1
ATOM 640 N N . ARG A 1 88 ? 14.173 -7.793 -8.091 1.00 88.31 88 ARG A N 1
ATOM 641 C CA . ARG A 1 88 ? 12.776 -8.218 -8.262 1.00 88.31 88 ARG A CA 1
ATOM 642 C C . ARG A 1 88 ? 11.894 -7.098 -8.804 1.00 88.31 88 ARG A C 1
ATOM 644 O O . ARG A 1 88 ? 11.183 -7.350 -9.775 1.00 88.31 88 ARG A O 1
ATOM 651 N N . VAL A 1 89 ? 11.978 -5.888 -8.256 1.00 89.88 89 VAL A N 1
ATOM 652 C CA . VAL A 1 89 ? 11.196 -4.712 -8.677 1.00 89.88 89 VAL A CA 1
ATOM 653 C C . VAL A 1 89 ? 11.484 -4.406 -10.145 1.00 89.88 89 VAL A C 1
ATOM 655 O O . VAL A 1 89 ? 10.571 -4.381 -10.971 1.00 89.88 89 VAL A O 1
ATOM 658 N N . SER A 1 90 ? 12.761 -4.362 -10.527 1.00 89.94 90 SER A N 1
ATOM 659 C CA . SER A 1 90 ? 13.180 -4.164 -11.919 1.00 89.94 90 SER A CA 1
ATOM 660 C C . SER A 1 90 ? 12.694 -5.265 -12.875 1.00 89.94 90 SER A C 1
ATOM 662 O O . SER A 1 90 ? 12.265 -4.975 -14.000 1.00 89.94 90 SER A O 1
ATOM 664 N N . LYS A 1 91 ? 12.696 -6.541 -12.453 1.00 90.25 91 LYS A N 1
ATOM 665 C CA . LYS A 1 91 ? 12.101 -7.644 -13.242 1.00 90.25 91 LYS A CA 1
ATOM 666 C C . LYS A 1 91 ? 10.591 -7.479 -13.381 1.00 90.25 91 LYS A C 1
ATOM 668 O O . LYS A 1 91 ? 10.063 -7.678 -14.475 1.00 90.25 91 LYS A O 1
ATOM 673 N N . LEU A 1 92 ? 9.911 -7.123 -12.294 1.00 91.12 92 LEU A N 1
ATOM 674 C CA . LEU A 1 92 ? 8.466 -6.962 -12.236 1.00 91.12 92 LEU A CA 1
ATOM 675 C C . LEU A 1 92 ? 8.009 -5.778 -13.093 1.00 91.12 92 LEU A C 1
ATOM 677 O O . LEU A 1 92 ? 7.123 -5.955 -13.924 1.00 91.12 92 LEU A O 1
ATOM 681 N N . ARG A 1 93 ? 8.690 -4.629 -13.020 1.00 92.81 93 ARG A N 1
ATOM 682 C CA . ARG A 1 93 ? 8.477 -3.462 -13.893 1.00 92.81 93 ARG A CA 1
ATOM 683 C C . ARG A 1 93 ? 8.638 -3.839 -15.368 1.00 92.81 93 ARG A C 1
ATOM 685 O O . ARG A 1 93 ? 7.775 -3.544 -16.196 1.00 92.81 93 ARG A O 1
ATOM 692 N N . ALA A 1 94 ? 9.695 -4.583 -15.704 1.00 92.38 94 ALA A N 1
ATOM 693 C CA . ALA A 1 94 ? 9.940 -5.073 -17.062 1.00 92.38 94 ALA A CA 1
ATOM 694 C C . ALA A 1 94 ? 8.946 -6.155 -17.542 1.00 92.38 94 ALA A C 1
ATOM 696 O O . ALA A 1 94 ? 8.851 -6.390 -18.757 1.00 92.38 94 ALA A O 1
ATOM 697 N N . TYR A 1 95 ? 8.243 -6.825 -16.622 1.00 91.81 95 TYR A N 1
ATOM 698 C CA . TYR A 1 95 ? 7.180 -7.792 -16.902 1.00 91.81 95 TYR A CA 1
ATOM 699 C C . TYR A 1 95 ? 5.821 -7.099 -17.067 1.00 91.81 95 TYR A C 1
ATOM 701 O O . TYR A 1 95 ? 5.155 -7.322 -18.079 1.00 91.81 95 TYR A O 1
ATOM 709 N N . ALA A 1 96 ? 5.454 -6.211 -16.140 1.00 91.25 96 ALA A N 1
ATOM 710 C CA . ALA A 1 96 ? 4.242 -5.392 -16.166 1.00 91.25 96 ALA A CA 1
ATOM 711 C C . ALA A 1 96 ? 4.186 -4.499 -17.417 1.00 91.25 96 ALA A C 1
ATOM 713 O O . ALA A 1 96 ? 3.156 -4.409 -18.073 1.00 91.25 96 ALA A O 1
ATOM 714 N N . ALA A 1 97 ? 5.319 -3.942 -17.860 1.00 91.62 97 ALA A N 1
ATOM 715 C CA . ALA A 1 97 ? 5.398 -3.172 -19.107 1.00 91.62 97 ALA A CA 1
ATOM 716 C C . ALA A 1 97 ? 5.078 -3.977 -20.393 1.00 91.62 97 ALA A C 1
ATOM 718 O O . ALA A 1 97 ? 4.966 -3.393 -21.472 1.00 91.62 97 ALA A O 1
ATOM 719 N N . LYS A 1 98 ? 4.977 -5.313 -20.316 1.00 92.44 98 LYS A N 1
ATOM 720 C CA . LYS A 1 98 ? 4.738 -6.220 -21.459 1.00 92.44 98 LYS A CA 1
ATOM 721 C C . LYS A 1 98 ? 3.473 -7.067 -21.320 1.00 92.44 98 LYS A C 1
ATOM 723 O O . LYS A 1 98 ? 3.110 -7.757 -22.272 1.00 92.44 98 LYS A O 1
ATOM 728 N N . ASN A 1 99 ? 2.841 -7.053 -20.152 1.00 92.50 99 ASN A N 1
ATOM 729 C CA . ASN A 1 99 ? 1.724 -7.916 -19.800 1.00 92.50 99 ASN A CA 1
ATOM 730 C C . ASN A 1 99 ? 0.583 -7.090 -19.203 1.00 92.50 99 ASN A C 1
ATOM 732 O O . ASN A 1 99 ? 0.716 -5.906 -18.928 1.00 92.50 99 ASN A O 1
ATOM 736 N N . ASP A 1 100 ? -0.564 -7.729 -19.043 1.00 92.94 100 ASP A N 1
ATOM 737 C CA . ASP A 1 100 ? -1.714 -7.182 -18.336 1.00 92.94 100 ASP A CA 1
ATOM 738 C C . ASP A 1 100 ? -1.611 -7.401 -16.815 1.00 92.94 100 ASP A C 1
ATOM 740 O O . ASP A 1 100 ? -0.765 -8.155 -16.318 1.00 92.94 100 ASP A O 1
ATOM 744 N N . ALA A 1 101 ? -2.502 -6.740 -16.077 1.00 92.38 101 ALA A N 1
ATOM 745 C CA . ALA A 1 101 ? -2.576 -6.807 -14.622 1.00 92.38 101 ALA A CA 1
ATOM 746 C C . ALA A 1 101 ? -2.721 -8.240 -14.081 1.00 92.38 101 ALA A C 1
ATOM 748 O O . ALA A 1 101 ? -2.009 -8.610 -13.151 1.00 92.38 101 ALA A O 1
ATOM 749 N N . VAL A 1 102 ? -3.571 -9.067 -14.704 1.00 92.25 102 VAL A N 1
ATOM 750 C CA . VAL A 1 102 ? -3.841 -10.442 -14.249 1.00 92.25 102 VAL A CA 1
ATOM 751 C C . VAL A 1 102 ? -2.575 -11.291 -14.324 1.00 92.25 102 VAL A C 1
ATOM 753 O O . VAL A 1 102 ? -2.166 -11.874 -13.324 1.00 92.25 102 VAL A O 1
ATOM 756 N N . LYS A 1 103 ? -1.879 -11.286 -15.467 1.00 92.06 103 LYS A N 1
ATOM 757 C CA . LYS A 1 103 ? -0.590 -11.991 -15.600 1.00 92.06 103 LYS A CA 1
ATOM 758 C C . LYS A 1 103 ? 0.494 -11.449 -14.674 1.00 92.06 103 LYS A C 1
ATOM 760 O O . LYS A 1 103 ? 1.388 -12.189 -14.276 1.00 92.06 103 LYS A O 1
ATOM 765 N N . THR A 1 104 ? 0.458 -10.156 -14.361 1.00 91.94 104 THR A N 1
ATOM 766 C CA . THR A 1 104 ? 1.422 -9.542 -13.439 1.00 91.94 104 THR A CA 1
ATOM 767 C C . THR A 1 104 ? 1.189 -10.043 -12.010 1.00 91.94 104 THR A C 1
ATOM 769 O O . THR A 1 104 ? 2.150 -10.409 -11.340 1.00 91.94 104 THR A O 1
ATOM 772 N N . ALA A 1 105 ? -0.071 -10.186 -11.585 1.00 90.00 105 ALA A N 1
ATOM 773 C CA . ALA A 1 105 ? -0.428 -10.829 -10.321 1.00 90.00 105 ALA A CA 1
ATOM 774 C C . ALA A 1 105 ? -0.090 -12.336 -10.296 1.00 90.00 105 ALA A C 1
ATOM 776 O O . ALA A 1 105 ? 0.449 -12.828 -9.307 1.00 90.00 105 ALA A O 1
ATOM 777 N N . GLU A 1 106 ? -0.303 -13.070 -11.396 1.00 90.06 106 GLU A N 1
ATOM 778 C CA . GLU A 1 106 ? 0.174 -14.460 -11.522 1.00 90.06 106 GLU A CA 1
ATOM 779 C C . GLU A 1 106 ? 1.707 -14.558 -11.389 1.00 90.06 106 GLU A C 1
ATOM 781 O O . GLU A 1 106 ? 2.224 -15.497 -10.781 1.00 90.06 106 GLU A O 1
ATOM 786 N N . TYR A 1 107 ? 2.445 -13.582 -11.930 1.00 90.12 107 TYR A N 1
ATOM 787 C CA . TYR A 1 107 ? 3.905 -13.534 -11.860 1.00 90.12 107 TYR A CA 1
ATOM 788 C C . TYR A 1 107 ? 4.430 -13.197 -10.454 1.00 90.12 107 TYR A C 1
ATOM 790 O O . TYR A 1 107 ? 5.432 -13.789 -10.047 1.00 90.12 107 TYR A O 1
ATOM 798 N N . LEU A 1 108 ? 3.737 -12.343 -9.686 1.00 87.94 108 LEU A N 1
ATOM 799 C CA . LEU A 1 108 ? 4.056 -12.062 -8.275 1.00 87.94 108 LEU A CA 1
ATOM 800 C C . LEU A 1 108 ? 4.103 -13.329 -7.414 1.00 87.94 108 LEU A C 1
ATOM 802 O O . LEU A 1 108 ? 5.010 -13.498 -6.606 1.00 87.94 108 LEU A O 1
ATOM 806 N N . VAL A 1 109 ? 3.136 -14.229 -7.611 1.00 85.00 109 VAL A N 1
ATOM 807 C CA . VAL A 1 109 ? 3.004 -15.482 -6.846 1.00 85.00 109 VAL A CA 1
ATOM 808 C C . VAL A 1 109 ? 3.878 -16.607 -7.436 1.00 85.00 109 VAL A C 1
ATOM 810 O O . VAL A 1 109 ? 3.891 -17.726 -6.927 1.00 85.00 109 VAL A O 1
ATOM 813 N N . SER A 1 110 ? 4.624 -16.341 -8.513 1.00 85.62 110 SER A N 1
ATOM 814 C CA . SER A 1 110 ? 5.450 -17.346 -9.187 1.00 85.62 110 SER A CA 1
ATOM 815 C C . SER A 1 110 ? 6.863 -17.462 -8.600 1.00 85.62 110 SER A C 1
ATOM 817 O O . SER A 1 110 ? 7.523 -16.463 -8.298 1.00 85.62 110 SER A O 1
ATOM 819 N N . ASP A 1 111 ? 7.401 -18.687 -8.579 1.00 82.94 111 ASP A N 1
ATOM 820 C CA . ASP A 1 111 ? 8.797 -18.970 -8.198 1.00 82.94 111 ASP A CA 1
ATOM 821 C C . ASP A 1 111 ? 9.837 -18.201 -9.045 1.00 82.94 111 ASP A C 1
ATOM 823 O O . ASP A 1 111 ? 11.010 -18.119 -8.683 1.00 82.94 111 ASP A O 1
ATOM 827 N N . ALA A 1 112 ? 9.433 -17.647 -10.195 1.00 81.38 112 ALA A N 1
ATOM 828 C CA . ALA A 1 112 ? 10.310 -16.920 -11.109 1.00 81.38 112 ALA A CA 1
ATOM 829 C C . ALA A 1 112 ? 10.643 -15.492 -10.640 1.00 81.38 112 ALA A C 1
ATOM 831 O O . ALA A 1 112 ? 11.676 -14.954 -11.053 1.00 81.38 112 ALA A O 1
ATOM 832 N N . LEU A 1 113 ? 9.793 -14.879 -9.806 1.00 82.75 113 LEU A N 1
ATOM 833 C CA . LEU A 1 113 ? 10.127 -13.636 -9.107 1.00 82.75 113 LEU A CA 1
ATOM 834 C C . LEU A 1 113 ? 10.888 -13.937 -7.806 1.00 82.75 113 LEU A C 1
ATOM 836 O O . LEU A 1 113 ? 11.851 -13.241 -7.486 1.00 82.75 113 LEU A O 1
ATOM 840 N N . GLY A 1 114 ? 10.517 -15.027 -7.123 1.00 81.56 114 GLY A N 1
ATOM 841 C CA . GLY A 1 114 ? 11.225 -15.538 -5.947 1.00 81.56 114 GLY A CA 1
ATOM 842 C C . GLY A 1 114 ? 11.056 -14.647 -4.718 1.00 81.56 114 GLY A C 1
ATOM 843 O O . GLY A 1 114 ? 12.049 -14.307 -4.077 1.00 81.56 114 GLY A O 1
ATOM 844 N N . VAL A 1 115 ? 9.821 -14.225 -4.442 1.00 82.94 115 VAL A N 1
ATOM 845 C CA . VAL A 1 115 ? 9.457 -13.404 -3.277 1.00 82.94 115 VAL A CA 1
ATOM 846 C C . VAL A 1 115 ? 9.298 -14.280 -2.030 1.00 82.94 115 VAL A C 1
ATOM 848 O O . VAL A 1 115 ? 8.820 -15.410 -2.116 1.00 82.94 115 VAL A O 1
ATOM 851 N N . GLU A 1 116 ? 9.697 -13.761 -0.873 1.00 82.81 116 GLU A N 1
ATOM 852 C CA . GLU A 1 116 ? 9.631 -14.416 0.437 1.00 82.81 116 GLU A CA 1
ATOM 853 C C . GLU A 1 116 ? 8.192 -14.636 0.929 1.00 82.81 116 GLU A C 1
ATOM 855 O O . GLU A 1 116 ? 7.888 -15.669 1.529 1.00 82.81 116 GLU A O 1
ATOM 860 N N . SER A 1 117 ? 7.310 -13.667 0.679 1.00 86.12 117 SER A N 1
ATOM 861 C CA . SER A 1 117 ? 5.903 -13.657 1.086 1.00 86.12 117 SER A CA 1
ATOM 862 C C . SER A 1 117 ? 5.046 -12.988 0.005 1.00 86.12 117 SER A C 1
ATOM 864 O O . SER A 1 117 ? 5.562 -12.264 -0.849 1.00 86.12 117 SER A O 1
ATOM 866 N N . LYS A 1 118 ? 3.729 -13.219 -0.004 1.00 87.81 118 LYS A N 1
ATOM 867 C CA . LYS A 1 118 ? 2.861 -12.541 -0.987 1.00 87.81 118 LYS A CA 1
ATOM 868 C C . LYS A 1 118 ? 2.740 -11.051 -0.670 1.00 87.81 118 LYS A C 1
ATOM 870 O O . LYS A 1 118 ? 2.637 -10.234 -1.575 1.00 87.81 118 LYS A O 1
ATOM 875 N N . GLU A 1 119 ? 2.795 -10.737 0.614 1.00 88.00 119 GLU A N 1
ATOM 876 C CA . GLU A 1 119 ? 2.709 -9.425 1.230 1.00 88.00 119 GLU A CA 1
ATOM 877 C C . GLU A 1 119 ? 3.877 -8.530 0.777 1.00 88.00 119 GLU A C 1
ATOM 879 O O . GLU A 1 119 ? 3.643 -7.438 0.263 1.00 88.00 119 GLU A O 1
ATOM 884 N N . MET A 1 120 ? 5.118 -9.038 0.807 1.00 87.06 120 MET A N 1
ATOM 885 C CA . MET A 1 120 ? 6.280 -8.371 0.188 1.00 87.06 120 MET A CA 1
ATOM 886 C C . MET A 1 120 ? 6.135 -8.240 -1.336 1.00 87.06 120 MET A C 1
ATOM 888 O O . MET A 1 120 ? 6.615 -7.284 -1.938 1.00 87.06 120 MET A O 1
ATOM 892 N N . GLY A 1 121 ? 5.423 -9.168 -1.981 1.00 90.31 121 GLY A N 1
ATOM 893 C CA . GLY A 1 121 ? 5.115 -9.084 -3.410 1.00 90.31 121 GLY A CA 1
ATOM 894 C C . GLY A 1 121 ? 4.227 -7.885 -3.756 1.00 90.31 121 GLY A C 1
ATOM 895 O O . GLY A 1 121 ? 4.393 -7.295 -4.822 1.00 90.31 121 GLY A O 1
ATOM 896 N N . VAL A 1 122 ? 3.325 -7.489 -2.851 1.00 92.50 122 VAL A N 1
ATOM 897 C CA . VAL A 1 122 ? 2.486 -6.291 -3.012 1.00 92.50 122 VAL A CA 1
ATOM 898 C C . VAL A 1 122 ? 3.320 -5.010 -2.883 1.00 92.50 122 VAL A C 1
ATOM 900 O O . VAL A 1 122 ? 3.121 -4.096 -3.682 1.00 92.50 122 VAL A O 1
ATOM 903 N N . LEU A 1 123 ? 4.301 -4.964 -1.970 1.00 91.75 123 LEU A N 1
ATOM 904 C CA . LEU A 1 123 ? 5.272 -3.861 -1.891 1.00 91.75 123 LEU A CA 1
ATOM 905 C C . LEU A 1 123 ? 6.056 -3.716 -3.205 1.00 91.75 123 LEU A C 1
ATOM 907 O O . LEU A 1 123 ? 6.015 -2.660 -3.833 1.00 91.75 123 LEU A O 1
ATOM 911 N N . PHE A 1 124 ? 6.678 -4.798 -3.682 1.00 92.00 124 PHE A N 1
ATOM 912 C CA . PHE A 1 124 ? 7.444 -4.761 -4.931 1.00 92.00 124 PHE A CA 1
ATOM 913 C C . PHE A 1 124 ? 6.581 -4.402 -6.150 1.00 92.00 124 PHE A C 1
ATOM 915 O O . PHE A 1 124 ? 7.078 -3.793 -7.096 1.00 92.00 124 PHE A O 1
ATOM 922 N N . LEU A 1 125 ? 5.286 -4.751 -6.157 1.00 93.38 125 LEU A N 1
ATOM 923 C CA . LEU A 1 125 ? 4.350 -4.290 -7.187 1.00 93.38 125 LEU A CA 1
ATOM 924 C C . LEU A 1 125 ? 4.159 -2.777 -7.142 1.00 93.38 125 LEU A C 1
ATOM 926 O O . LEU A 1 125 ? 4.125 -2.152 -8.202 1.00 93.38 125 LEU A O 1
ATOM 930 N N . LEU A 1 126 ? 4.026 -2.204 -5.948 1.00 93.62 126 LEU A N 1
ATOM 931 C CA . LEU A 1 126 ? 3.836 -0.773 -5.763 1.00 93.62 126 LEU A CA 1
ATOM 932 C C . LEU A 1 126 ? 5.041 -0.008 -6.339 1.00 93.62 126 LEU A C 1
ATOM 934 O O . LEU A 1 126 ? 4.865 0.772 -7.271 1.00 93.62 126 LEU A O 1
ATOM 938 N N . GLU A 1 127 ? 6.259 -0.360 -5.926 1.00 92.25 127 GLU A N 1
ATOM 939 C CA . GLU A 1 127 ? 7.533 0.202 -6.419 1.00 92.25 127 GLU A CA 1
ATOM 940 C C . GLU A 1 127 ? 7.800 -0.057 -7.919 1.00 92.25 127 GLU A C 1
ATOM 942 O O . GLU A 1 127 ? 8.473 0.714 -8.610 1.00 92.25 127 GLU A O 1
ATOM 947 N N . ALA A 1 128 ? 7.281 -1.159 -8.469 1.00 93.12 128 ALA A N 1
ATOM 948 C CA . ALA A 1 128 ? 7.430 -1.477 -9.888 1.00 93.12 128 ALA A CA 1
ATOM 949 C C . ALA A 1 128 ? 6.451 -0.701 -10.783 1.00 93.12 128 ALA A C 1
ATOM 951 O O . ALA A 1 128 ? 6.740 -0.487 -11.964 1.00 93.12 128 ALA A O 1
ATOM 952 N N . VAL A 1 129 ? 5.270 -0.353 -10.265 1.00 93.19 129 VAL A N 1
ATOM 953 C CA . VAL A 1 129 ? 4.133 0.141 -11.056 1.00 93.19 129 VAL A CA 1
ATOM 954 C C . VAL A 1 129 ? 3.859 1.629 -10.833 1.00 93.19 129 VAL A C 1
ATOM 956 O O . VAL A 1 129 ? 3.322 2.262 -11.752 1.00 93.19 129 VAL A O 1
ATOM 959 N N . PHE A 1 130 ? 4.217 2.175 -9.673 1.00 94.00 130 PHE A N 1
ATOM 960 C CA . PHE A 1 130 ? 4.121 3.594 -9.342 1.00 94.00 130 PHE A CA 1
ATOM 961 C C . PHE A 1 130 ? 5.443 4.315 -9.624 1.00 94.00 130 PHE A C 1
ATOM 963 O O . PHE A 1 130 ? 6.505 3.705 -9.720 1.00 94.00 130 PHE A O 1
ATOM 970 N N . ASP A 1 131 ? 5.328 5.621 -9.807 1.00 91.81 131 ASP A N 1
ATOM 971 C CA . ASP A 1 131 ? 6.407 6.575 -10.017 1.00 91.81 131 ASP A CA 1
ATOM 972 C C . ASP A 1 131 ? 6.543 7.426 -8.744 1.00 91.81 131 ASP A C 1
ATOM 974 O O . ASP A 1 131 ? 5.541 7.946 -8.243 1.00 91.81 131 ASP A O 1
ATOM 978 N N . GLU A 1 132 ? 7.750 7.503 -8.188 1.00 90.56 132 GLU A N 1
ATOM 979 C CA . GLU A 1 132 ? 8.042 8.128 -6.890 1.00 90.56 132 GLU A CA 1
ATOM 980 C C . GLU A 1 132 ? 8.047 9.665 -6.936 1.00 90.56 132 GLU A C 1
ATOM 982 O O . GLU A 1 132 ? 7.708 10.315 -5.942 1.00 90.56 132 GLU A O 1
ATOM 987 N N . ASP A 1 133 ? 8.341 10.240 -8.109 1.00 88.06 133 ASP A N 1
ATOM 988 C CA . ASP A 1 133 ? 8.332 11.686 -8.359 1.00 88.06 133 ASP A CA 1
ATOM 989 C C . ASP A 1 133 ? 6.899 12.247 -8.514 1.00 88.06 133 ASP A C 1
ATOM 991 O O . ASP A 1 133 ? 6.662 13.450 -8.362 1.00 88.06 133 ASP A O 1
ATOM 995 N N . GLU A 1 134 ? 5.921 11.388 -8.823 1.00 91.06 134 GLU A N 1
ATOM 996 C CA . GLU A 1 134 ? 4.547 11.766 -9.167 1.00 91.06 134 GLU A CA 1
ATOM 997 C C . GLU A 1 134 ? 3.543 11.528 -8.026 1.00 91.06 134 GLU A C 1
ATOM 999 O O . GLU A 1 134 ? 3.655 10.620 -7.202 1.00 91.06 134 GLU A O 1
ATOM 1004 N N . ALA A 1 135 ? 2.466 12.317 -7.993 1.00 91.25 135 ALA A N 1
ATOM 1005 C CA . ALA A 1 135 ? 1.473 12.216 -6.922 1.00 91.25 135 ALA A CA 1
ATOM 1006 C C . ALA A 1 135 ? 0.753 10.849 -6.917 1.00 91.25 135 ALA A C 1
ATOM 1008 O O . ALA A 1 135 ? 0.159 10.444 -7.914 1.00 91.25 135 ALA A O 1
ATOM 1009 N N . ILE A 1 136 ? 0.724 10.165 -5.769 1.00 92.62 136 ILE A N 1
ATOM 1010 C CA . ILE A 1 136 ? 0.143 8.814 -5.631 1.00 92.62 136 ILE A CA 1
ATOM 1011 C C . ILE A 1 136 ? -1.364 8.731 -5.991 1.00 92.62 136 ILE A C 1
ATOM 1013 O O . ILE A 1 136 ? -1.733 7.824 -6.739 1.00 92.62 136 ILE A O 1
ATOM 1017 N N . PRO A 1 137 ? -2.268 9.634 -5.542 1.00 92.81 137 PRO A N 1
ATOM 1018 C CA . PRO A 1 137 ? -3.712 9.489 -5.785 1.00 92.81 137 PRO A CA 1
ATOM 1019 C C . PRO A 1 137 ? -4.145 9.311 -7.261 1.00 92.81 137 PRO A C 1
ATOM 1021 O O . PRO A 1 137 ? -4.891 8.370 -7.544 1.00 92.81 137 PRO A O 1
ATOM 1024 N N . PRO A 1 138 ? -3.686 10.121 -8.244 1.00 94.12 138 PRO A N 1
ATOM 1025 C CA . PRO A 1 138 ? -4.007 9.876 -9.654 1.00 94.12 138 PRO A CA 1
ATOM 1026 C C . PRO A 1 138 ? -3.382 8.584 -10.205 1.00 94.12 138 PRO A C 1
ATOM 1028 O O . PRO A 1 138 ? -3.949 7.988 -11.126 1.00 94.12 138 PRO A O 1
ATOM 1031 N N . GLN A 1 139 ? -2.262 8.119 -9.643 1.00 94.75 139 GLN A N 1
ATOM 1032 C CA . GLN A 1 139 ? -1.659 6.843 -10.025 1.00 94.75 139 GLN A CA 1
ATOM 1033 C C . GLN A 1 139 ? -2.516 5.654 -9.575 1.00 94.75 139 GLN A C 1
ATOM 1035 O O . GLN A 1 139 ? -2.746 4.761 -10.387 1.00 94.75 139 GLN A O 1
ATOM 1040 N N . ILE A 1 140 ? -3.099 5.673 -8.367 1.00 94.62 140 ILE A N 1
ATOM 1041 C CA . ILE A 1 140 ? -4.041 4.628 -7.903 1.00 94.62 140 ILE A CA 1
ATOM 1042 C C . ILE A 1 140 ? -5.151 4.423 -8.939 1.00 94.62 140 ILE A C 1
ATOM 1044 O O . ILE A 1 140 ? -5.367 3.308 -9.412 1.00 94.62 140 ILE A O 1
ATOM 1048 N N . LYS A 1 141 ? -5.778 5.511 -9.400 1.00 94.00 141 LYS A N 1
ATOM 1049 C CA . LYS A 1 141 ? -6.813 5.466 -10.445 1.00 94.00 141 LYS A CA 1
ATOM 1050 C C . LYS A 1 141 ? -6.332 4.845 -11.761 1.00 94.00 141 LYS A C 1
ATOM 1052 O O . LYS A 1 141 ? -7.095 4.139 -12.418 1.00 94.00 141 LYS A O 1
ATOM 1057 N N . ALA A 1 142 ? -5.093 5.126 -12.164 1.00 94.25 142 ALA A N 1
ATOM 1058 C CA . ALA A 1 142 ? -4.497 4.613 -13.397 1.00 94.25 142 ALA A CA 1
ATOM 1059 C C . ALA A 1 142 ? -4.010 3.155 -13.285 1.00 94.25 142 ALA A C 1
ATOM 1061 O O . ALA A 1 142 ? -3.867 2.482 -14.305 1.00 94.25 142 ALA A O 1
ATOM 1062 N N . LYS A 1 143 ? -3.732 2.675 -12.066 1.00 94.25 143 LYS A N 1
ATOM 1063 C CA . LYS A 1 143 ? -3.113 1.368 -11.787 1.00 94.25 143 LYS A CA 1
ATOM 1064 C C . LYS A 1 143 ? -4.026 0.397 -11.028 1.00 94.25 143 LYS A C 1
ATOM 1066 O O . LYS A 1 143 ? -3.619 -0.736 -10.792 1.00 94.25 143 LYS A O 1
ATOM 1071 N N . LYS A 1 144 ? -5.264 0.790 -10.705 1.00 94.12 144 LYS A N 1
ATOM 1072 C CA . LYS A 1 144 ? -6.249 0.002 -9.941 1.00 94.12 144 LYS A CA 1
ATOM 1073 C C . LYS A 1 144 ? -6.443 -1.441 -10.426 1.00 94.12 144 LYS A C 1
ATOM 1075 O O . LYS A 1 144 ? -6.657 -2.330 -9.609 1.00 94.12 144 LYS A O 1
ATOM 1080 N N . ASP A 1 145 ? -6.311 -1.696 -11.729 1.00 94.81 145 ASP A N 1
ATOM 1081 C CA . ASP A 1 145 ? -6.457 -3.042 -12.293 1.00 94.81 145 ASP A CA 1
ATOM 1082 C C . ASP A 1 145 ? -5.316 -3.966 -11.817 1.00 94.81 145 ASP A C 1
ATOM 1084 O O . ASP A 1 145 ? -5.545 -5.142 -11.555 1.00 94.81 145 ASP A O 1
ATOM 1088 N N . TYR A 1 146 ? -4.097 -3.433 -11.636 1.00 94.19 146 TYR A N 1
ATOM 1089 C CA . TYR A 1 146 ? -2.963 -4.157 -11.042 1.00 94.19 146 TYR A CA 1
ATOM 1090 C C . TYR A 1 146 ? -3.170 -4.403 -9.547 1.00 94.19 146 TYR A C 1
ATOM 1092 O O . TYR A 1 146 ? -2.909 -5.506 -9.077 1.00 94.19 146 TYR A O 1
ATOM 1100 N N . LEU A 1 147 ? -3.664 -3.398 -8.816 1.00 94.50 147 LEU A N 1
ATOM 1101 C CA . LEU A 1 147 ? -3.895 -3.498 -7.372 1.00 94.50 147 LEU A CA 1
ATOM 1102 C C . LEU A 1 147 ? -4.983 -4.531 -7.042 1.00 94.50 147 LEU A C 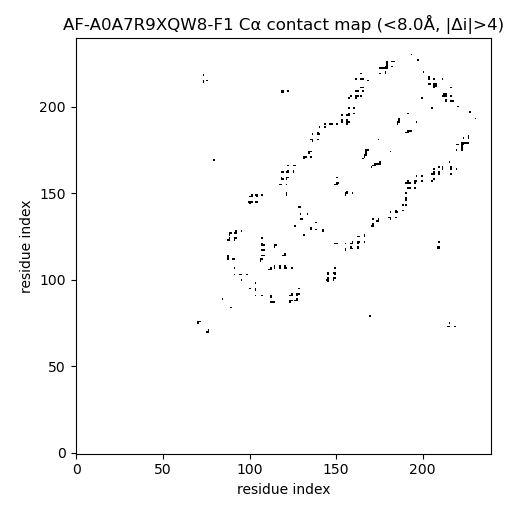1
ATOM 1104 O O . LEU A 1 147 ? -4.742 -5.436 -6.249 1.00 94.50 147 LEU A O 1
ATOM 1108 N N . SER A 1 148 ? -6.132 -4.460 -7.718 1.00 93.81 148 SER A N 1
ATOM 1109 C CA . SER A 1 148 ? -7.237 -5.422 -7.559 1.00 93.81 148 SER A CA 1
ATOM 1110 C C . SER A 1 148 ? -6.870 -6.842 -8.003 1.00 93.81 148 SER A C 1
ATOM 1112 O O . SER A 1 148 ? -7.253 -7.804 -7.343 1.00 93.81 148 SER A O 1
ATOM 1114 N N . ALA A 1 149 ? -6.083 -7.004 -9.074 1.00 93.50 149 ALA A N 1
ATOM 1115 C CA . ALA A 1 149 ? -5.581 -8.320 -9.477 1.00 93.50 149 ALA A CA 1
ATOM 1116 C C . ALA A 1 149 ? -4.601 -8.923 -8.451 1.00 93.50 149 ALA A C 1
ATOM 1118 O O . ALA A 1 149 ? -4.567 -10.142 -8.287 1.00 93.50 149 ALA A O 1
ATOM 1119 N N . ALA A 1 150 ? -3.807 -8.087 -7.775 1.00 90.81 150 ALA A N 1
ATOM 1120 C CA . ALA A 1 150 ? -2.832 -8.517 -6.775 1.00 90.81 150 ALA A CA 1
ATOM 1121 C C . ALA A 1 150 ? -3.424 -8.724 -5.370 1.00 90.81 150 ALA A C 1
ATOM 1123 O O . ALA A 1 150 ? -2.857 -9.498 -4.602 1.00 90.81 150 ALA A O 1
ATOM 1124 N N . CYS A 1 151 ? -4.554 -8.082 -5.046 1.00 91.75 151 CYS A N 1
ATOM 1125 C CA . CYS A 1 151 ? -5.162 -8.092 -3.708 1.00 91.75 151 CYS A CA 1
ATOM 1126 C C . CYS A 1 151 ? -6.594 -8.682 -3.693 1.00 91.75 151 CYS A C 1
ATOM 1128 O O . CYS A 1 151 ? -7.536 -7.989 -3.313 1.00 91.75 151 CYS A O 1
ATOM 1130 N N . PRO A 1 152 ? -6.796 -9.956 -4.091 1.00 89.75 152 PRO A N 1
ATOM 1131 C CA . PRO A 1 152 ? -8.118 -10.590 -4.156 1.00 89.75 152 PRO A CA 1
ATOM 1132 C C . PRO A 1 152 ? -8.708 -11.005 -2.795 1.00 89.75 152 PRO A C 1
ATOM 1134 O O . PRO A 1 152 ? -9.813 -11.545 -2.762 1.00 89.75 152 PRO A O 1
ATOM 1137 N N . ASP A 1 153 ? -7.972 -10.845 -1.693 1.00 92.25 153 ASP A N 1
ATOM 1138 C CA . ASP A 1 153 ? -8.380 -11.275 -0.356 1.00 92.25 153 ASP A CA 1
ATOM 1139 C C . ASP A 1 153 ? -7.975 -10.259 0.723 1.00 92.25 153 ASP A C 1
ATOM 1141 O O . ASP A 1 153 ? -7.015 -9.505 0.554 1.00 92.25 153 ASP A O 1
ATOM 1145 N N . ALA A 1 154 ? -8.704 -10.250 1.842 1.00 92.12 154 ALA A N 1
ATOM 1146 C CA . ALA A 1 154 ? -8.537 -9.284 2.931 1.00 92.12 154 ALA A CA 1
ATOM 1147 C C . ALA A 1 154 ? -7.120 -9.259 3.542 1.00 92.12 154 ALA A C 1
ATOM 1149 O O . ALA A 1 154 ? -6.680 -8.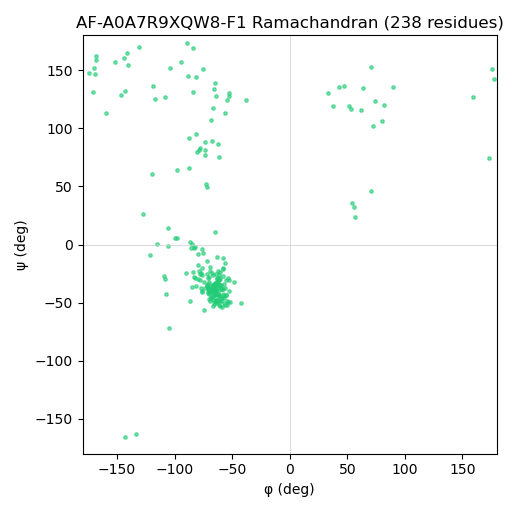222 4.038 1.00 92.12 154 ALA A O 1
ATOM 1150 N N . ALA A 1 155 ? -6.373 -10.371 3.491 1.00 90.19 155 ALA A N 1
ATOM 1151 C CA . ALA A 1 155 ? -4.991 -10.397 3.969 1.00 90.19 155 ALA A CA 1
ATOM 1152 C C . ALA A 1 155 ? -4.067 -9.614 3.023 1.00 90.19 155 ALA A C 1
ATOM 1154 O O . ALA A 1 155 ? -3.244 -8.827 3.487 1.00 90.19 155 ALA A O 1
ATOM 1155 N N . LEU A 1 156 ? -4.249 -9.761 1.707 1.00 91.69 156 LEU A N 1
ATOM 1156 C CA . LEU A 1 156 ? -3.507 -8.992 0.706 1.00 91.69 156 LEU A CA 1
ATOM 1157 C C . LEU A 1 156 ? -3.980 -7.534 0.598 1.00 91.69 156 LEU A C 1
ATOM 1159 O O . LEU A 1 156 ? -3.146 -6.656 0.399 1.00 91.69 156 LEU A O 1
ATOM 1163 N N . GLN A 1 157 ? -5.266 -7.242 0.820 1.00 94.62 157 GLN A N 1
ATOM 1164 C CA . GLN A 1 157 ? -5.754 -5.863 0.976 1.00 94.62 157 GLN A CA 1
ATOM 1165 C C . GLN A 1 157 ? -5.106 -5.171 2.193 1.00 94.62 157 GLN A C 1
ATOM 1167 O O . GLN A 1 157 ? -4.622 -4.045 2.090 1.00 94.62 157 GLN A O 1
ATOM 1172 N N . ARG A 1 158 ? -5.003 -5.864 3.337 1.00 92.38 158 ARG A N 1
ATOM 1173 C CA . ARG A 1 158 ? -4.268 -5.365 4.511 1.00 92.38 158 ARG A CA 1
ATOM 1174 C C . ARG A 1 158 ? -2.769 -5.213 4.231 1.00 92.38 158 ARG A C 1
ATOM 1176 O O . ARG A 1 158 ? -2.173 -4.228 4.658 1.00 92.38 158 ARG A O 1
ATOM 1183 N N . ALA A 1 159 ? -2.162 -6.139 3.487 1.00 92.19 159 ALA A N 1
ATOM 1184 C CA . ALA A 1 159 ? -0.772 -6.010 3.054 1.00 92.19 159 ALA A CA 1
ATOM 1185 C C . ALA A 1 159 ? -0.562 -4.806 2.120 1.00 92.19 159 ALA A C 1
ATOM 1187 O O . ALA A 1 159 ? 0.470 -4.152 2.218 1.00 92.19 159 ALA A O 1
ATOM 1188 N N . LEU A 1 160 ? -1.544 -4.460 1.277 1.00 94.69 160 LEU A N 1
ATOM 1189 C CA . LEU A 1 160 ? -1.515 -3.254 0.447 1.00 94.69 160 LEU A CA 1
ATOM 1190 C C . LEU A 1 160 ? -1.511 -1.972 1.293 1.00 94.69 160 LEU A C 1
ATOM 1192 O O . LEU A 1 160 ? -0.760 -1.055 0.971 1.00 94.69 160 LEU A O 1
ATOM 1196 N N . LEU A 1 161 ? -2.273 -1.912 2.394 1.00 94.88 161 LEU A N 1
ATOM 1197 C CA . LEU A 1 161 ? -2.200 -0.790 3.344 1.00 94.88 161 LEU A CA 1
ATOM 1198 C C . LEU A 1 161 ? -0.794 -0.660 3.945 1.00 94.88 161 LEU A C 1
ATOM 1200 O O . LEU A 1 161 ? -0.209 0.420 3.900 1.00 94.88 161 LEU A O 1
ATOM 1204 N N . CYS A 1 162 ? -0.223 -1.765 4.434 1.00 92.81 162 CYS A N 1
ATOM 1205 C CA . CYS A 1 162 ? 1.132 -1.793 4.996 1.00 92.81 162 CYS A CA 1
ATOM 1206 C C . CYS A 1 162 ? 2.217 -1.458 3.949 1.00 92.81 162 CYS A C 1
ATOM 1208 O O . CYS A 1 162 ? 3.195 -0.781 4.262 1.00 92.81 162 CYS A O 1
ATOM 1210 N N . ALA A 1 163 ? 2.037 -1.883 2.695 1.00 93.25 163 ALA A N 1
ATOM 1211 C CA . ALA A 1 163 ? 2.915 -1.528 1.583 1.00 93.25 163 ALA A CA 1
ATOM 1212 C C . ALA A 1 163 ? 2.841 -0.027 1.266 1.00 93.25 163 ALA A C 1
ATOM 1214 O O . ALA A 1 163 ? 3.877 0.601 1.064 1.00 93.25 163 ALA A O 1
ATOM 1215 N N . PHE A 1 164 ? 1.645 0.575 1.291 1.00 94.12 164 PHE A N 1
ATOM 1216 C CA . PHE A 1 164 ? 1.503 2.027 1.186 1.00 94.12 164 PHE A CA 1
ATOM 1217 C C . PHE A 1 164 ? 2.127 2.763 2.377 1.00 94.12 164 PHE A C 1
ATOM 1219 O O . PHE A 1 164 ? 2.737 3.801 2.141 1.00 94.12 164 PHE A O 1
ATOM 1226 N N . GLU A 1 165 ? 2.021 2.258 3.616 1.00 92.19 165 GLU A N 1
ATOM 1227 C CA . GLU A 1 165 ? 2.715 2.845 4.779 1.00 92.19 165 GLU A CA 1
ATOM 1228 C C . GLU A 1 165 ? 4.221 2.951 4.520 1.00 92.19 165 GLU A C 1
ATOM 1230 O O . GLU A 1 165 ? 4.767 4.046 4.632 1.00 92.19 165 GLU A O 1
ATOM 1235 N N . ARG A 1 166 ? 4.861 1.849 4.103 1.00 90.69 166 ARG A N 1
ATOM 1236 C CA . ARG A 1 166 ? 6.295 1.815 3.783 1.00 90.69 166 ARG A CA 1
ATOM 1237 C C . ARG A 1 166 ? 6.656 2.721 2.604 1.00 90.69 166 ARG A C 1
ATOM 1239 O O . ARG A 1 166 ? 7.582 3.526 2.686 1.00 90.69 166 ARG A O 1
ATOM 1246 N N . TYR A 1 167 ? 5.893 2.631 1.519 1.00 92.06 167 TYR A N 1
ATOM 1247 C CA . TYR A 1 167 ? 6.155 3.381 0.292 1.00 92.06 167 TYR A CA 1
ATOM 1248 C C . TYR A 1 167 ? 6.057 4.898 0.498 1.00 92.06 167 TYR A C 1
ATOM 1250 O O . TYR A 1 167 ? 6.836 5.632 -0.101 1.00 92.06 167 TYR A O 1
ATOM 1258 N N . VAL A 1 168 ? 5.176 5.396 1.381 1.00 92.06 168 VAL A N 1
ATOM 1259 C CA . VAL A 1 168 ? 5.130 6.835 1.720 1.00 92.06 168 VAL A CA 1
ATOM 1260 C C . VAL A 1 168 ? 6.147 7.276 2.777 1.00 92.06 168 VAL A C 1
ATOM 1262 O O . VAL A 1 168 ? 6.184 8.463 3.104 1.00 92.06 168 VAL A O 1
ATOM 1265 N N . THR A 1 169 ? 6.939 6.364 3.344 1.00 89.06 169 THR A N 1
ATOM 1266 C CA . THR A 1 169 ? 7.992 6.698 4.319 1.00 89.06 169 THR A CA 1
ATOM 1267 C C . THR A 1 169 ? 9.397 6.543 3.757 1.00 89.06 169 THR A C 1
ATOM 1269 O O . THR A 1 169 ? 10.271 7.289 4.179 1.00 89.06 169 THR A O 1
ATOM 1272 N N . GLU A 1 170 ? 9.601 5.632 2.804 1.00 88.00 170 GLU A N 1
ATOM 1273 C CA . GLU A 1 170 ? 10.919 5.339 2.220 1.00 88.00 170 GLU A CA 1
ATOM 1274 C C . GLU A 1 170 ? 11.066 5.865 0.786 1.00 88.00 170 GLU A C 1
ATOM 1276 O O . GLU A 1 170 ? 12.095 6.442 0.454 1.00 88.00 170 GLU A O 1
ATOM 1281 N N . THR A 1 171 ? 10.042 5.707 -0.061 1.00 86.75 171 THR A N 1
ATOM 1282 C CA . THR A 1 171 ? 10.149 5.965 -1.510 1.00 86.75 171 THR A CA 1
ATOM 1283 C C . THR A 1 171 ? 9.472 7.284 -1.904 1.00 86.75 171 THR A C 1
ATOM 1285 O O . THR A 1 171 ? 10.112 8.298 -2.162 1.00 86.75 171 THR A O 1
ATOM 1288 N N . ALA A 1 172 ? 8.140 7.318 -1.878 1.00 88.31 172 ALA A N 1
ATOM 1289 C CA . ALA A 1 172 ? 7.316 8.448 -2.289 1.00 88.31 172 ALA A CA 1
ATOM 1290 C C . ALA A 1 172 ? 6.873 9.276 -1.069 1.00 88.31 172 ALA A C 1
ATOM 1292 O O . ALA A 1 172 ? 5.682 9.386 -0.755 1.00 88.31 172 ALA A O 1
ATOM 1293 N N . THR A 1 173 ? 7.836 9.884 -0.366 1.00 90.62 173 THR A N 1
ATOM 1294 C CA . THR A 1 173 ? 7.614 10.642 0.890 1.00 90.62 173 THR A CA 1
ATOM 1295 C C . THR A 1 173 ? 6.627 11.812 0.758 1.00 90.62 173 THR A C 1
ATOM 1297 O O . THR A 1 173 ? 5.983 12.218 1.733 1.00 90.62 173 THR A O 1
ATOM 1300 N N . SER A 1 174 ? 6.414 12.311 -0.465 1.00 88.38 174 SER A N 1
ATOM 1301 C CA . SER A 1 174 ? 5.353 13.267 -0.814 1.00 88.38 174 SER A CA 1
ATOM 1302 C C . SER A 1 174 ? 3.945 12.766 -0.435 1.00 88.38 174 SER A C 1
ATOM 1304 O O . SER A 1 174 ? 3.073 13.561 -0.065 1.00 88.38 174 SER A O 1
ATOM 1306 N N . GLY A 1 175 ? 3.736 11.446 -0.454 1.00 88.06 175 GLY A N 1
ATOM 1307 C CA . GLY A 1 175 ? 2.492 10.770 -0.101 1.00 88.06 175 GLY A CA 1
ATOM 1308 C C . GLY A 1 175 ? 2.135 10.824 1.385 1.00 88.06 175 GLY A C 1
ATOM 1309 O O . GLY A 1 175 ? 0.950 10.751 1.710 1.00 88.06 175 GLY A O 1
ATOM 1310 N N . PHE A 1 176 ? 3.102 11.029 2.291 1.00 90.75 176 PHE A N 1
ATOM 1311 C CA . PHE A 1 176 ? 2.884 10.955 3.743 1.00 90.75 176 PHE A CA 1
ATOM 1312 C C . PHE A 1 176 ? 1.771 11.904 4.214 1.00 90.75 176 PHE A C 1
ATOM 1314 O O . PHE A 1 176 ? 0.793 11.488 4.833 1.00 90.75 176 PHE A O 1
ATOM 1321 N N . LYS A 1 177 ? 1.854 13.193 3.851 1.00 90.50 177 LYS A N 1
ATOM 1322 C CA . LYS A 1 177 ? 0.819 14.194 4.193 1.00 90.50 177 LYS A CA 1
ATOM 1323 C C . LYS A 1 177 ? -0.484 14.016 3.398 1.00 90.50 177 LYS A C 1
ATOM 1325 O O . LYS A 1 177 ? -1.495 14.608 3.767 1.00 90.50 177 LYS A O 1
ATOM 1330 N N . ALA A 1 178 ? -0.468 13.220 2.330 1.00 90.75 178 ALA A N 1
ATOM 1331 C CA . ALA A 1 178 ? -1.620 12.913 1.488 1.00 90.75 178 ALA A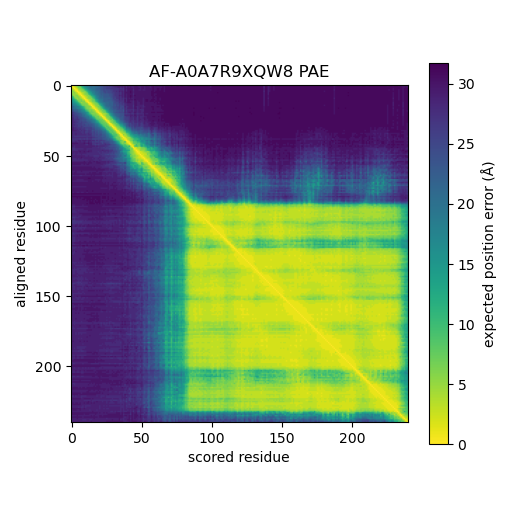 CA 1
ATOM 1332 C C . ALA A 1 178 ? -2.289 11.567 1.835 1.00 90.75 178 ALA A C 1
ATOM 1334 O O . ALA A 1 178 ? -3.227 11.172 1.147 1.00 90.75 178 ALA A O 1
ATOM 1335 N N . PHE A 1 179 ? -1.860 10.868 2.895 1.00 93.69 179 PHE A N 1
ATOM 1336 C CA . PHE A 1 179 ? -2.289 9.489 3.159 1.00 93.69 179 PHE A CA 1
ATOM 1337 C C . PHE A 1 179 ? -3.806 9.318 3.365 1.00 93.69 179 PHE A C 1
ATOM 1339 O O . PHE A 1 179 ? -4.389 8.353 2.882 1.00 93.69 179 PHE A O 1
ATOM 1346 N N . SER A 1 180 ? -4.488 10.295 3.974 1.00 93.81 180 SER A N 1
ATOM 1347 C CA . SER A 1 180 ? -5.962 10.309 4.044 1.00 93.81 180 SER A CA 1
ATOM 1348 C C . SER A 1 180 ? -6.628 10.315 2.657 1.00 93.81 180 SER A C 1
ATOM 1350 O O . SER A 1 180 ? -7.659 9.675 2.476 1.00 93.81 180 SER A O 1
ATOM 1352 N N . LEU A 1 181 ? -6.033 10.985 1.663 1.00 93.50 181 LEU A N 1
ATOM 1353 C CA . LEU A 1 181 ? -6.534 10.989 0.285 1.00 93.50 181 LEU A CA 1
ATOM 1354 C C . LEU A 1 181 ? -6.176 9.691 -0.459 1.00 93.50 181 LEU A C 1
ATOM 1356 O O . LEU A 1 181 ? -6.942 9.257 -1.314 1.00 93.50 181 LEU A O 1
ATOM 1360 N N . ILE A 1 182 ? -5.044 9.063 -0.121 1.00 95.12 182 ILE A N 1
ATOM 1361 C CA . ILE A 1 182 ? -4.668 7.727 -0.610 1.00 95.12 182 ILE A CA 1
ATOM 1362 C C . ILE A 1 182 ? -5.714 6.699 -0.165 1.00 95.12 182 ILE A C 1
ATOM 1364 O O . ILE A 1 182 ? -6.287 6.033 -1.023 1.00 95.12 182 ILE A O 1
ATOM 1368 N N . LEU A 1 183 ? -6.045 6.639 1.131 1.00 95.19 183 LEU A N 1
ATOM 1369 C CA . LEU A 1 183 ? -7.097 5.753 1.646 1.00 95.19 183 LEU A CA 1
ATOM 1370 C C . LEU A 1 183 ? -8.456 6.019 0.992 1.00 95.19 183 LEU A C 1
ATOM 1372 O O . LEU A 1 183 ? -9.103 5.078 0.544 1.00 95.19 183 LEU A O 1
ATOM 1376 N N . ASN A 1 184 ? -8.845 7.290 0.842 1.00 93.19 184 ASN A N 1
ATOM 1377 C CA . ASN A 1 184 ? -10.094 7.639 0.167 1.00 93.19 184 ASN A CA 1
ATOM 1378 C C . ASN A 1 184 ? -10.136 7.139 -1.292 1.00 93.19 184 ASN A C 1
ATOM 1380 O O . ASN A 1 184 ? -11.167 6.652 -1.735 1.00 93.19 184 ASN A O 1
ATOM 1384 N N . GLN A 1 185 ? -9.027 7.193 -2.045 1.00 95.19 185 GLN A N 1
ATOM 1385 C CA . GLN A 1 185 ? -8.974 6.596 -3.391 1.00 95.19 185 GLN A CA 1
ATOM 1386 C C . GLN A 1 185 ? -8.983 5.060 -3.377 1.00 95.19 185 GLN A C 1
ATOM 1388 O O . GLN A 1 185 ? -9.532 4.459 -4.295 1.00 95.19 185 GLN A O 1
ATOM 1393 N N . LEU A 1 186 ? -8.382 4.412 -2.376 1.00 95.38 186 LEU A N 1
ATOM 1394 C CA . LEU A 1 186 ? -8.409 2.949 -2.252 1.00 95.38 186 LEU A CA 1
ATOM 1395 C C . LEU A 1 186 ? -9.832 2.443 -1.959 1.00 95.38 186 LEU A C 1
ATOM 1397 O O . LEU A 1 186 ? -10.266 1.469 -2.571 1.00 95.38 186 LEU A O 1
ATOM 1401 N N . TYR A 1 187 ? -10.571 3.166 -1.116 1.00 94.56 187 TYR A N 1
ATOM 1402 C CA . TYR A 1 187 ? -11.991 2.944 -0.847 1.00 94.56 187 TYR A CA 1
ATOM 1403 C C . TYR A 1 187 ? -12.875 3.249 -2.076 1.00 94.56 187 TYR A C 1
ATOM 1405 O O . TYR A 1 187 ? -13.594 2.374 -2.545 1.00 94.56 187 TYR A O 1
ATOM 1413 N N . GLU A 1 188 ? -12.753 4.438 -2.692 1.00 94.19 188 GLU A N 1
ATOM 1414 C CA . GLU A 1 188 ? -13.542 4.852 -3.877 1.00 94.19 188 GLU A CA 1
ATOM 1415 C C . GLU A 1 188 ? -13.405 3.930 -5.108 1.00 94.19 188 GLU A C 1
ATOM 1417 O O . GLU A 1 188 ? -14.239 3.993 -6.018 1.00 94.19 188 GLU A O 1
ATOM 1422 N N . PHE A 1 189 ? -12.339 3.127 -5.195 1.00 94.50 189 PHE A N 1
ATOM 1423 C CA . PHE A 1 189 ? -12.107 2.189 -6.299 1.00 94.50 189 PHE A CA 1
ATOM 1424 C C . PHE A 1 189 ? -12.345 0.717 -5.936 1.00 94.50 189 PHE A C 1
ATOM 1426 O O . PHE A 1 189 ? -11.930 -0.143 -6.718 1.00 94.50 189 PHE A O 1
ATOM 1433 N N . ASP A 1 190 ? -13.002 0.436 -4.805 1.00 93.69 190 ASP A N 1
ATOM 1434 C CA . ASP A 1 190 ? -13.292 -0.919 -4.312 1.00 93.69 190 ASP A CA 1
ATOM 1435 C C . ASP A 1 190 ? -12.018 -1.789 -4.199 1.00 93.69 190 ASP A C 1
ATOM 1437 O O . ASP A 1 190 ? -12.022 -2.980 -4.518 1.00 93.69 190 ASP A O 1
ATOM 1441 N N . LEU A 1 191 ? -10.883 -1.184 -3.816 1.00 94.06 191 LEU A N 1
ATOM 1442 C CA . LEU A 1 191 ? -9.597 -1.888 -3.706 1.00 94.06 191 LEU A CA 1
ATOM 1443 C C . LEU A 1 191 ? -9.368 -2.492 -2.319 1.00 94.06 191 LEU A C 1
ATOM 1445 O O . LEU A 1 191 ? -8.568 -3.418 -2.196 1.00 94.06 191 LEU A O 1
ATOM 1449 N N . ILE A 1 192 ? -10.009 -1.933 -1.290 1.00 95.00 192 ILE A N 1
ATOM 1450 C CA . ILE A 1 192 ? -9.849 -2.305 0.119 1.00 95.00 192 ILE A CA 1
ATOM 1451 C C . ILE A 1 192 ? -11.201 -2.122 0.813 1.00 95.00 192 ILE A C 1
ATOM 1453 O O . ILE A 1 192 ? -11.810 -1.059 0.695 1.00 95.00 192 ILE A O 1
ATOM 1457 N N . GLU A 1 193 ? -11.659 -3.155 1.517 1.00 93.62 193 GLU A N 1
ATOM 1458 C CA . G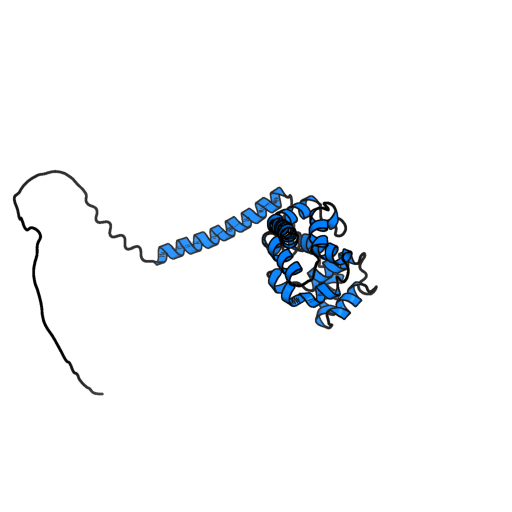LU A 1 193 ? -12.924 -3.146 2.259 1.00 93.62 193 GLU A CA 1
ATOM 1459 C C . GLU A 1 193 ? -12.805 -2.334 3.568 1.00 93.62 193 GLU A C 1
ATOM 1461 O O . GLU A 1 193 ? -11.724 -2.191 4.147 1.00 93.62 193 GLU A O 1
ATOM 1466 N N . GLU A 1 194 ? -13.911 -1.744 4.026 1.00 92.19 194 GLU A N 1
ATOM 1467 C CA . GLU A 1 194 ? -13.925 -0.811 5.164 1.00 92.19 194 GLU A CA 1
ATOM 1468 C C . GLU A 1 194 ? -13.463 -1.457 6.479 1.00 92.19 194 GLU A C 1
ATOM 1470 O O . GLU A 1 194 ? -12.658 -0.884 7.219 1.00 92.19 194 GLU A O 1
ATOM 1475 N N . ASP A 1 195 ? -13.920 -2.680 6.740 1.00 91.69 195 ASP A N 1
ATOM 1476 C CA . ASP A 1 195 ? -13.539 -3.484 7.899 1.00 91.69 195 ASP A CA 1
ATOM 1477 C C . ASP A 1 195 ? -12.032 -3.790 7.908 1.00 91.69 195 ASP A C 1
ATOM 1479 O O . ASP A 1 195 ? -11.399 -3.771 8.966 1.00 91.69 195 ASP A O 1
ATOM 1483 N N . VAL A 1 196 ? -11.426 -3.982 6.731 1.00 94.00 196 VAL A N 1
ATOM 1484 C CA . VAL A 1 196 ? -9.975 -4.142 6.567 1.00 94.00 196 VAL A CA 1
ATOM 1485 C C . VAL A 1 196 ? -9.230 -2.848 6.907 1.00 94.00 196 VAL A C 1
ATOM 1487 O O . VAL A 1 196 ? -8.195 -2.913 7.576 1.00 94.00 196 VAL A O 1
ATOM 1490 N N . ILE A 1 197 ? -9.751 -1.678 6.514 1.00 93.88 197 ILE A N 1
ATOM 1491 C CA . ILE A 1 197 ? -9.169 -0.370 6.870 1.00 93.88 197 ILE A CA 1
ATOM 1492 C C . ILE A 1 197 ? -9.240 -0.148 8.388 1.00 93.88 197 ILE A C 1
ATOM 1494 O O . ILE A 1 197 ? -8.228 0.198 9.003 1.00 93.88 197 ILE A O 1
ATOM 1498 N N . LYS A 1 198 ? -10.395 -0.394 9.018 1.00 91.75 198 LYS A N 1
ATOM 1499 C CA . LYS A 1 198 ? -10.568 -0.236 10.473 1.00 91.75 198 LYS A CA 1
ATOM 1500 C C . LYS A 1 198 ? -9.660 -1.197 11.250 1.00 91.75 198 LYS A C 1
ATOM 1502 O O . LYS A 1 198 ? -8.874 -0.753 12.090 1.00 91.75 198 LYS A O 1
ATOM 1507 N N . ALA A 1 199 ? -9.655 -2.483 10.891 1.00 91.81 199 ALA A N 1
ATOM 1508 C CA . ALA A 1 199 ? -8.811 -3.496 11.528 1.00 91.81 199 ALA A CA 1
ATOM 1509 C C . ALA A 1 199 ? -7.301 -3.250 11.337 1.00 91.81 199 ALA A C 1
ATOM 1511 O O . ALA A 1 199 ? -6.511 -3.542 12.237 1.00 91.81 199 ALA A O 1
ATOM 1512 N N . TRP A 1 200 ? -6.870 -2.715 10.188 1.00 93.31 200 TRP A N 1
ATOM 1513 C CA . TRP A 1 200 ? -5.479 -2.291 9.988 1.00 93.31 200 TRP A CA 1
ATOM 1514 C C . TRP A 1 200 ? -5.114 -1.114 10.893 1.00 93.31 200 TRP A C 1
ATOM 1516 O O . TRP A 1 200 ? -4.045 -1.146 11.499 1.00 93.31 200 TRP A O 1
ATOM 1526 N N . ASN A 1 201 ? -5.982 -0.104 11.020 1.00 90.06 201 ASN A N 1
ATOM 1527 C CA . ASN A 1 201 ? -5.688 1.096 11.802 1.00 90.06 201 ASN A CA 1
ATOM 1528 C C . ASN A 1 201 ? -5.464 0.769 13.292 1.00 90.06 201 ASN A C 1
ATOM 1530 O O . ASN A 1 201 ? -4.490 1.252 13.878 1.00 90.06 201 ASN A O 1
ATOM 1534 N N . GLU A 1 202 ? -6.308 -0.094 13.871 1.00 88.50 202 GLU A N 1
ATOM 1535 C CA . GLU A 1 202 ? -6.190 -0.566 15.260 1.00 88.50 202 GLU A CA 1
ATOM 1536 C C . GLU A 1 202 ? -4.945 -1.436 15.519 1.00 88.50 202 GLU A C 1
ATOM 1538 O O . GLU A 1 202 ? -4.347 -1.370 16.597 1.00 88.50 202 GLU A O 1
ATOM 1543 N N . ASP A 1 203 ? -4.538 -2.260 14.549 1.00 86.25 203 ASP A N 1
ATOM 1544 C CA . ASP A 1 203 ? -3.474 -3.249 14.728 1.00 86.25 203 ASP A CA 1
ATOM 1545 C C . ASP A 1 203 ? -2.078 -2.619 14.584 1.00 86.25 203 ASP A C 1
ATOM 1547 O O . ASP A 1 203 ? -1.529 -2.461 13.487 1.00 86.25 203 ASP A O 1
ATOM 1551 N N . VAL A 1 204 ? -1.505 -2.253 15.734 1.00 80.12 204 VAL A N 1
ATOM 1552 C CA . VAL A 1 204 ? -0.187 -1.609 15.888 1.00 80.12 204 VAL A CA 1
ATOM 1553 C C . VAL A 1 204 ? 0.948 -2.371 15.195 1.00 80.12 204 VAL A C 1
ATOM 1555 O O . VAL A 1 204 ? 1.893 -1.738 14.725 1.00 80.12 204 VAL A O 1
ATOM 1558 N N . ASP A 1 205 ? 0.855 -3.698 15.101 1.00 80.31 205 ASP A N 1
ATOM 1559 C CA . ASP A 1 205 ? 1.909 -4.553 14.556 1.00 80.31 205 ASP A CA 1
ATOM 1560 C C . ASP A 1 205 ? 1.638 -4.962 13.094 1.00 80.31 205 ASP A C 1
ATOM 1562 O O . ASP A 1 205 ? 2.407 -5.733 12.517 1.00 80.31 205 ASP A O 1
ATOM 1566 N N . ALA A 1 206 ? 0.588 -4.439 12.443 1.00 77.62 206 ALA A N 1
ATOM 1567 C CA . ALA A 1 206 ? 0.196 -4.866 11.096 1.00 77.62 206 ALA A CA 1
ATOM 1568 C C . ALA A 1 206 ? 1.302 -4.739 10.038 1.00 77.62 206 ALA A C 1
ATOM 1570 O O . ALA A 1 206 ? 1.427 -5.616 9.181 1.00 77.62 206 ALA A O 1
ATOM 1571 N N . ALA A 1 207 ? 2.117 -3.687 10.117 1.00 78.12 207 ALA A N 1
ATOM 1572 C CA . ALA A 1 207 ? 3.188 -3.415 9.163 1.00 78.12 207 ALA A CA 1
ATOM 1573 C C . ALA A 1 207 ? 4.511 -4.144 9.485 1.00 78.12 207 ALA A C 1
ATOM 1575 O O . ALA A 1 207 ? 5.444 -4.111 8.684 1.00 78.12 207 ALA A O 1
ATOM 1576 N N . SER A 1 208 ? 4.579 -4.878 10.606 1.00 76.12 208 SER A N 1
ATOM 1577 C CA . SER A 1 208 ? 5.763 -5.670 10.988 1.00 76.12 208 SER A CA 1
ATOM 1578 C C . SER A 1 208 ? 6.107 -6.777 9.985 1.00 76.12 208 SER A C 1
ATOM 1580 O O . SER A 1 208 ? 7.253 -7.206 9.909 1.00 76.12 208 SER A O 1
ATOM 1582 N N . CYS A 1 209 ? 5.134 -7.223 9.182 1.00 72.81 209 CYS A N 1
ATOM 1583 C CA . CYS A 1 209 ? 5.338 -8.211 8.120 1.00 72.81 209 CYS A CA 1
ATOM 1584 C C . CYS A 1 209 ? 6.033 -7.661 6.857 1.00 72.81 209 CYS A C 1
ATOM 1586 O O . CYS A 1 209 ? 6.361 -8.448 5.971 1.00 72.81 209 CYS A O 1
ATOM 1588 N N . ILE A 1 210 ? 6.246 -6.340 6.785 1.00 77.25 210 ILE A N 1
ATOM 1589 C CA . ILE A 1 210 ? 6.927 -5.611 5.698 1.00 77.25 210 ILE A CA 1
ATOM 1590 C C . ILE A 1 210 ? 8.056 -4.733 6.307 1.00 77.25 210 ILE A C 1
ATOM 1592 O O . ILE A 1 210 ? 8.439 -3.696 5.772 1.00 77.25 210 ILE A O 1
ATOM 1596 N N . ASP A 1 211 ? 8.580 -5.138 7.472 1.00 79.56 211 ASP A N 1
ATOM 1597 C CA . ASP A 1 211 ? 9.705 -4.519 8.199 1.00 79.56 211 ASP A CA 1
ATOM 1598 C C . ASP A 1 211 ? 9.550 -3.017 8.557 1.00 79.56 211 ASP A C 1
ATOM 1600 O O . ASP A 1 211 ? 10.537 -2.328 8.810 1.00 79.56 211 ASP A O 1
ATOM 1604 N N . VAL A 1 212 ? 8.318 -2.499 8.655 1.00 80.25 212 VAL A N 1
ATOM 1605 C CA . VAL A 1 212 ? 8.056 -1.112 9.091 1.00 80.25 212 VAL A CA 1
ATOM 1606 C C . VAL A 1 212 ? 8.032 -1.021 10.622 1.00 80.25 212 VAL A C 1
ATOM 1608 O O . VAL A 1 212 ? 7.315 -1.777 11.284 1.00 80.25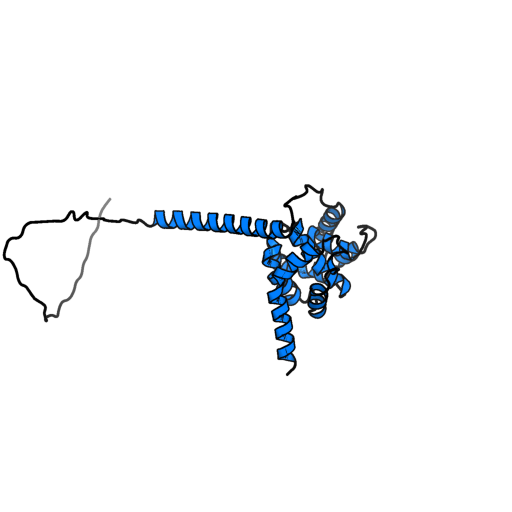 212 VAL A O 1
ATOM 1611 N N . GLU A 1 213 ? 8.755 -0.061 11.216 1.00 83.81 213 GLU A N 1
ATOM 1612 C CA . GLU A 1 213 ? 8.707 0.141 12.672 1.00 83.81 213 GLU A CA 1
ATOM 1613 C C . GLU A 1 213 ? 7.304 0.627 13.120 1.00 83.81 213 GLU A C 1
ATOM 1615 O O . GLU A 1 213 ? 6.785 1.596 12.557 1.00 83.81 213 GLU A O 1
ATOM 1620 N N . PRO A 1 214 ? 6.700 0.065 14.191 1.00 83.81 214 PRO A N 1
ATOM 1621 C CA . PRO A 1 214 ? 5.364 0.462 14.652 1.00 83.81 214 PRO A CA 1
ATOM 1622 C C . PRO A 1 214 ? 5.172 1.965 14.922 1.00 83.81 214 PRO A C 1
ATOM 1624 O O . PRO A 1 214 ? 4.065 2.479 14.767 1.00 83.81 214 PRO A O 1
ATOM 1627 N N . LYS A 1 215 ? 6.228 2.708 15.298 1.00 86.06 215 LYS A N 1
ATOM 1628 C CA . LYS A 1 215 ? 6.141 4.173 15.464 1.00 86.06 215 LYS A CA 1
ATOM 1629 C C . LYS A 1 215 ? 5.935 4.902 14.134 1.00 86.06 215 LYS A C 1
ATOM 1631 O O . LYS A 1 215 ? 5.184 5.876 14.092 1.00 86.06 215 LYS A O 1
ATOM 1636 N N . VAL A 1 216 ? 6.586 4.421 13.076 1.00 86.75 216 VAL A N 1
ATOM 1637 C CA . VAL A 1 216 ? 6.523 4.965 11.714 1.00 86.75 216 VAL A CA 1
ATOM 1638 C C . VAL A 1 216 ? 5.136 4.704 11.126 1.00 86.75 216 VAL A C 1
ATOM 1640 O O . VAL A 1 216 ? 4.458 5.654 10.735 1.00 86.75 216 VAL A O 1
ATOM 1643 N N . ALA A 1 217 ? 4.641 3.466 11.225 1.00 86.38 217 ALA A N 1
ATOM 1644 C CA . ALA A 1 217 ? 3.261 3.107 10.879 1.00 86.38 217 ALA A CA 1
ATOM 1645 C C . ALA A 1 217 ? 2.231 3.996 11.614 1.00 86.38 217 ALA A C 1
ATOM 1647 O O . ALA A 1 217 ? 1.390 4.656 10.999 1.00 86.38 217 ALA A O 1
ATOM 1648 N N . GLN A 1 218 ? 2.360 4.153 12.939 1.00 88.75 218 GLN A N 1
ATOM 1649 C CA . GLN A 1 218 ? 1.504 5.068 13.708 1.00 88.75 218 GLN A CA 1
ATOM 1650 C C . GLN A 1 218 ? 1.611 6.544 13.274 1.00 88.75 218 GLN A C 1
ATOM 1652 O O . GLN A 1 218 ? 0.644 7.293 13.431 1.00 88.75 218 GLN A O 1
ATOM 1657 N N . ALA A 1 219 ? 2.756 7.006 12.764 1.00 89.88 219 ALA A N 1
ATOM 1658 C CA . ALA A 1 219 ? 2.916 8.374 12.266 1.00 89.88 219 ALA A CA 1
ATOM 1659 C C . ALA A 1 219 ? 2.160 8.601 10.942 1.00 89.88 219 ALA A C 1
ATOM 1661 O O . ALA A 1 219 ? 1.540 9.661 10.775 1.00 89.88 219 ALA A O 1
ATOM 1662 N N . VAL A 1 220 ? 2.146 7.593 10.060 1.00 90.69 220 VAL A N 1
ATOM 1663 C CA . VAL A 1 220 ? 1.347 7.565 8.823 1.00 90.69 220 VAL A CA 1
ATOM 1664 C C . VAL A 1 220 ? -0.150 7.525 9.153 1.00 90.69 220 VAL A C 1
ATOM 1666 O O . VAL A 1 220 ? -0.905 8.395 8.715 1.00 90.69 220 VAL A O 1
ATOM 1669 N N . ARG A 1 221 ? -0.584 6.601 10.022 1.00 91.69 221 ARG A N 1
ATOM 1670 C CA . ARG A 1 221 ? -1.992 6.460 10.458 1.00 91.69 221 ARG A CA 1
ATOM 1671 C C . ARG A 1 221 ? -2.573 7.720 11.092 1.00 91.69 221 ARG A C 1
ATOM 1673 O O . ARG A 1 221 ? -3.729 8.059 10.859 1.00 91.69 221 ARG A O 1
ATOM 1680 N N . LYS A 1 222 ? -1.768 8.507 11.811 1.00 92.56 222 LYS A N 1
ATOM 1681 C CA . LYS A 1 222 ? -2.199 9.825 12.323 1.00 92.56 222 LYS A CA 1
ATOM 1682 C C . LYS A 1 222 ? -2.596 10.813 11.218 1.00 92.56 222 LYS A C 1
ATOM 1684 O O . LYS A 1 222 ? -3.369 11.725 11.499 1.00 92.56 222 LYS A O 1
ATOM 1689 N N . GLN A 1 223 ? -2.108 10.657 9.982 1.00 92.06 223 GLN A N 1
ATOM 1690 C CA . GLN A 1 223 ? -2.579 11.454 8.840 1.00 92.06 223 GLN A CA 1
ATOM 1691 C C . GLN A 1 223 ? -3.930 10.949 8.306 1.00 92.06 223 GLN A C 1
ATOM 1693 O O . GLN A 1 223 ? -4.687 11.735 7.740 1.00 92.06 223 GLN A O 1
ATOM 1698 N N . ALA A 1 224 ? -4.244 9.665 8.510 1.00 91.62 224 ALA A N 1
ATOM 1699 C CA . ALA A 1 224 ? -5.510 9.031 8.145 1.00 91.62 224 ALA A CA 1
ATOM 1700 C C . ALA A 1 224 ? -6.661 9.299 9.126 1.00 91.62 224 ALA A C 1
ATOM 1702 O O . ALA A 1 224 ? -7.803 9.112 8.729 1.00 91.62 224 ALA A O 1
ATOM 1703 N N . ALA A 1 225 ? -6.392 9.747 10.360 1.00 90.25 225 ALA A N 1
ATOM 1704 C CA . ALA A 1 225 ? -7.383 9.842 11.443 1.00 90.25 225 ALA A CA 1
ATOM 1705 C C . ALA A 1 225 ? -8.754 10.399 11.006 1.00 90.25 225 ALA A C 1
ATOM 1707 O O . ALA A 1 225 ? -9.759 9.729 11.181 1.00 90.25 225 ALA A O 1
ATOM 1708 N N . LYS A 1 226 ? -8.785 11.540 10.302 1.00 91.19 226 LYS A N 1
ATOM 1709 C CA . LYS A 1 226 ? -10.034 12.162 9.812 1.00 91.19 226 LYS A CA 1
ATOM 1710 C C . LYS A 1 226 ? -10.853 11.312 8.835 1.00 91.19 226 LYS A C 1
ATOM 1712 O O . LYS A 1 226 ? -12.039 11.560 8.673 1.00 91.19 226 LYS A O 1
ATOM 1717 N N . PHE A 1 227 ? -10.202 10.411 8.105 1.00 92.88 227 PHE A N 1
ATOM 1718 C CA . PHE A 1 227 ? -10.866 9.482 7.194 1.00 92.88 227 PHE A CA 1
ATOM 1719 C C . PHE A 1 227 ? -11.426 8.279 7.959 1.00 92.88 227 PHE A C 1
ATOM 1721 O O . PHE A 1 227 ? -12.517 7.834 7.640 1.00 92.88 227 PHE A O 1
ATOM 1728 N N . ILE A 1 228 ? -10.728 7.814 9.002 1.00 92.44 228 ILE A N 1
ATOM 1729 C CA . ILE A 1 228 ? -11.253 6.789 9.916 1.00 92.44 228 ILE A CA 1
ATOM 1730 C C . ILE A 1 228 ? -12.470 7.333 10.677 1.00 92.44 228 ILE A C 1
ATOM 1732 O O . ILE A 1 228 ? -13.523 6.712 10.626 1.00 92.44 228 ILE A O 1
ATOM 1736 N N . ASP A 1 229 ? -12.359 8.535 11.260 1.00 91.50 229 ASP A N 1
ATOM 1737 C CA . ASP A 1 229 ? -13.469 9.220 11.941 1.00 91.50 229 ASP A CA 1
ATOM 1738 C C . ASP A 1 229 ? -14.713 9.322 11.024 1.00 91.50 229 ASP A C 1
ATOM 1740 O O . ASP A 1 229 ? -15.837 9.108 11.464 1.00 91.50 229 ASP A O 1
ATOM 1744 N N . TRP A 1 230 ? -14.513 9.604 9.728 1.00 93.00 230 TRP A N 1
ATOM 1745 C CA . TRP A 1 230 ? -15.590 9.692 8.732 1.00 93.00 230 TRP A CA 1
ATOM 1746 C C . TRP A 1 230 ? -16.218 8.334 8.366 1.00 93.00 230 TRP A C 1
ATOM 1748 O O . TRP A 1 230 ? -17.428 8.269 8.144 1.00 93.00 230 TRP A O 1
ATOM 1758 N N . LEU A 1 231 ? -15.429 7.255 8.305 1.00 90.12 231 LEU A N 1
ATOM 1759 C CA . LEU A 1 231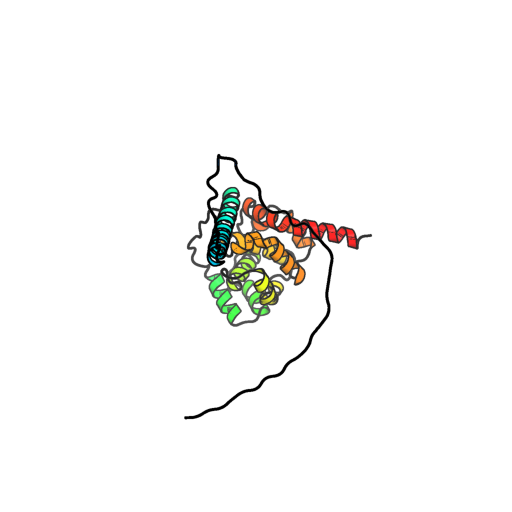 ? -15.961 5.900 8.115 1.00 90.12 231 LEU A CA 1
ATOM 1760 C C . LEU A 1 231 ? -16.808 5.471 9.324 1.00 90.12 231 LEU A C 1
ATOM 1762 O O . LEU A 1 231 ? -17.872 4.884 9.157 1.00 90.12 231 LEU A O 1
ATOM 1766 N N . ASP A 1 232 ? -16.376 5.804 10.542 1.00 87.50 232 ASP A N 1
ATOM 1767 C CA . ASP A 1 232 ? -17.134 5.507 11.764 1.00 87.50 232 ASP A CA 1
ATOM 1768 C C . ASP A 1 232 ? -18.442 6.316 11.848 1.00 87.50 232 ASP A C 1
ATOM 1770 O O . ASP A 1 232 ? -19.488 5.748 12.150 1.00 87.50 232 ASP A O 1
ATOM 1774 N N . GLU A 1 233 ? -18.424 7.609 11.496 1.00 87.25 233 GLU A N 1
ATOM 1775 C CA . GLU A 1 233 ? -19.646 8.430 11.392 1.00 87.25 233 GLU A CA 1
ATOM 1776 C C . GLU A 1 233 ? -20.632 7.902 10.327 1.00 87.25 233 GLU A C 1
ATOM 1778 O O . GLU A 1 233 ? -21.840 8.085 10.472 1.00 87.25 233 GLU A O 1
ATOM 1783 N N . SER A 1 234 ? -20.142 7.233 9.275 1.00 75.75 234 SER A N 1
ATOM 1784 C CA . SER A 1 234 ? -20.983 6.719 8.184 1.00 75.75 234 SER A CA 1
ATOM 1785 C C . SER A 1 234 ? -21.750 5.440 8.564 1.00 75.75 234 SER A C 1
ATOM 1787 O O . SER A 1 234 ? -22.919 5.313 8.202 1.00 75.75 234 SER A O 1
ATOM 1789 N N . GLU A 1 235 ? -21.154 4.517 9.336 1.00 60.78 235 GLU A N 1
ATOM 1790 C CA . GLU A 1 235 ? -21.861 3.305 9.809 1.00 60.78 235 GLU A CA 1
ATOM 1791 C C . GLU A 1 235 ? -23.035 3.624 10.756 1.00 60.78 235 GLU A C 1
ATOM 1793 O O . GLU A 1 235 ? -24.052 2.919 10.750 1.00 60.78 235 GLU A O 1
ATOM 1798 N N . ASP A 1 236 ? -22.911 4.691 11.554 1.00 59.44 236 ASP A N 1
ATOM 1799 C CA . ASP A 1 236 ? -23.948 5.136 12.493 1.00 59.44 236 ASP A CA 1
ATOM 1800 C C . ASP A 1 236 ? -25.178 5.744 11.774 1.00 59.44 236 ASP A C 1
ATOM 1802 O O . ASP A 1 236 ? -26.290 5.632 12.294 1.00 59.44 236 ASP A O 1
ATOM 1806 N N . GLU A 1 237 ? -25.029 6.349 10.582 1.00 52.88 237 GLU A N 1
ATOM 1807 C CA . GLU A 1 237 ? -26.161 6.909 9.808 1.00 52.88 237 GLU A CA 1
ATOM 1808 C C . GLU A 1 237 ? -26.922 5.863 8.965 1.00 52.88 237 GLU A C 1
ATOM 1810 O O . GLU A 1 237 ? -28.125 6.022 8.756 1.00 52.88 237 GLU A O 1
ATOM 1815 N N . ASP A 1 238 ? -26.276 4.783 8.507 1.00 52.84 238 ASP A N 1
ATOM 1816 C CA . ASP A 1 238 ? -26.932 3.697 7.745 1.00 52.84 238 ASP A CA 1
ATOM 1817 C C . ASP A 1 238 ? -27.660 2.660 8.642 1.00 52.84 238 ASP A C 1
ATOM 1819 O O . ASP A 1 238 ? -28.302 1.728 8.141 1.00 52.84 238 ASP A O 1
ATOM 1823 N N . SER A 1 239 ? -27.586 2.818 9.972 1.00 47.38 239 SER A N 1
ATOM 1824 C CA . SER A 1 239 ? -28.083 1.851 10.970 1.00 47.38 239 SER A CA 1
ATOM 1825 C C . SER A 1 239 ? -29.386 2.237 11.713 1.00 47.38 239 SER A C 1
ATOM 1827 O O . SER A 1 239 ? -29.859 1.420 12.514 1.00 47.38 239 SER A O 1
ATOM 1829 N N . ASP A 1 240 ? -29.985 3.414 11.460 1.00 42.25 240 ASP A N 1
ATOM 1830 C CA . ASP A 1 240 ? -31.233 3.927 12.100 1.00 42.25 240 ASP A CA 1
ATOM 1831 C C . ASP A 1 240 ? -32.439 4.028 11.126 1.00 42.25 240 ASP A C 1
ATOM 1833 O O . ASP A 1 240 ? -33.553 3.597 11.522 1.00 42.25 240 ASP A O 1
#

Solvent-accessible surface area (backbone atoms only — not comparable to full-atom values): 14613 Å² total; per-residue (Å²): 132,83,89,82,84,91,87,93,81,90,89,80,90,87,91,87,81,90,87,86,82,87,87,86,79,88,82,86,89,83,84,85,89,80,90,83,75,82,80,81,78,83,74,63,76,62,64,60,49,52,52,53,52,50,52,51,51,50,49,50,52,53,50,50,50,59,44,50,54,58,35,47,78,61,66,51,71,89,72,78,66,90,66,76,73,57,75,52,27,60,50,48,28,65,44,44,79,74,49,54,36,61,61,42,32,56,42,52,78,28,82,87,57,60,60,96,45,72,48,52,34,46,33,40,46,48,70,32,72,54,60,61,94,50,72,58,58,70,45,49,75,75,42,42,65,41,51,42,48,58,24,83,42,70,69,40,27,43,26,44,54,36,30,49,49,47,39,23,68,72,65,25,50,81,37,35,88,41,36,33,54,43,52,50,51,35,46,77,64,74,46,43,58,69,67,47,54,54,55,47,71,73,39,65,64,64,32,53,80,70,76,41,55,51,66,54,50,52,57,44,49,64,50,26,45,74,51,53,55,50,56,57,59,49,58,64,68,80,71,120

Sequence (240 aa):
EKKEKKEKKEKTDDDAPAEAGDASSASEAADDDDDEVQWATDTSAAAAKARAIEQLTDGAANMVTVVADKMADAAIEDESSEEEEDPRVSKLRAYAAKNDAVKTAEYLVSDALGVESKEMGVLFLLEAVFDEDEAIPPQIKAKKDYLSAACPDAALQRALLCAFERYVTETATSGFKAFSLILNQLYEFDLIEEDVIKAWNEDVDAASCIDVEPKVAQAVRKQAAKFIDWLDESEDEDSD